Protein AF-A0A7X0SFF6-F1 (afdb_monomer_lite)

Sequence (310 aa):
MNKVGRNDPCLCGSGEKYKKCCMSKNNNAEIAHYSSNYEGIKEDFIKNGINIKKPGFYNELNFLGIEKAYSSYLNNYARYIQTKDYTEDYIEKARKEIPLIASLLYKELVKGGRMGACIDASMVFSKILEMEGYWNYIAKGSLTIEYPPESNIPKGYFWQYGSNQKISAGHAWIVAPPFAVIDITIKQQIYKKGEEKYLPELILEENTQIITAEVKDIISPEVIYYLKCQGLKQSEMLQYVSSEVNNILKIFPSLEVECEKSLLGYITTAFGAPIEELEHIKSLDLNGMYGIDIYKELIVPELKKIRKCI

Organism: NCBI:txid94869

Foldseek 3Di:
DDDQDQQDQDPVPPRHGVVVPVVVVVVPPPQDALVDALVSLVVNCVVLVQDPPFAQSCLPPSNVVVCVVPVRSVSSLVSNQVRDDDDPVLQVLCVPQLVVLLVLLLVLCVLLLDAPCQPLSQQLSSLLCRVVRWHKWKFFAKKWKDFAPVLVDPIDIQAQAEPPPPDNGSGMFMDTPLFRTWGQHVLRYDDDRPRSVLDDNIDRHNDWDFDDDALCRHHPPVVVVVVVVVVDDRVCSLCVVPVCQVVCCVSPTWTWDDDPGMIMTRRGRDTDRDSDRQVPSPVDDRPNDGSVNSSPPPSVVVSVVVVVVD

Structure (mmCIF, N/CA/C/O backbone):
data_AF-A0A7X0SFF6-F1
#
_entry.id   AF-A0A7X0SFF6-F1
#
loop_
_atom_site.group_PDB
_atom_site.id
_atom_site.type_symbol
_atom_site.label_atom_id
_atom_site.label_alt_id
_atom_site.label_comp_id
_atom_site.label_asym_id
_atom_site.label_entity_id
_atom_site.label_seq_id
_atom_site.pdbx_PDB_ins_code
_atom_site.Cartn_x
_atom_site.Cartn_y
_atom_site.Cartn_z
_atom_site.occupancy
_atom_site.B_iso_or_equiv
_atom_site.auth_seq_id
_atom_site.auth_comp_id
_atom_site.auth_asym_id
_atom_site.auth_atom_id
_atom_site.pdbx_PDB_model_num
ATOM 1 N N . MET A 1 1 ? 44.089 -4.708 -34.220 1.00 45.22 1 MET A N 1
ATOM 2 C CA . MET A 1 1 ? 43.614 -5.131 -32.883 1.00 45.22 1 MET A CA 1
ATOM 3 C C . MET A 1 1 ? 42.662 -6.298 -33.079 1.00 45.22 1 MET A C 1
ATOM 5 O O . MET A 1 1 ? 41.682 -6.138 -33.798 1.00 45.22 1 MET A O 1
ATOM 9 N N . ASN A 1 2 ? 42.985 -7.474 -32.540 1.00 54.03 2 ASN A N 1
ATOM 10 C CA . ASN A 1 2 ? 42.147 -8.667 -32.697 1.00 54.03 2 ASN A CA 1
ATOM 11 C C . ASN A 1 2 ? 40.849 -8.508 -31.892 1.00 54.03 2 ASN A C 1
ATOM 13 O O . ASN A 1 2 ? 40.883 -8.072 -30.743 1.00 54.03 2 ASN A O 1
ATOM 17 N N . LYS A 1 3 ? 39.703 -8.834 -32.501 1.00 69.75 3 LYS A N 1
ATOM 18 C CA . LYS A 1 3 ? 38.402 -8.843 -31.818 1.00 69.75 3 LYS A CA 1
ATOM 19 C C . LYS A 1 3 ? 38.389 -9.979 -30.788 1.00 69.75 3 LYS A C 1
ATOM 21 O O . LYS A 1 3 ? 38.737 -11.102 -31.136 1.00 69.75 3 LYS A O 1
ATOM 26 N N . VAL A 1 4 ? 37.977 -9.690 -29.552 1.00 80.25 4 VAL A N 1
ATOM 27 C CA . VAL A 1 4 ? 37.813 -10.698 -28.489 1.00 80.25 4 VAL A CA 1
ATOM 28 C C . VAL A 1 4 ? 36.742 -11.726 -28.881 1.00 80.25 4 VAL A C 1
ATOM 30 O O . VAL A 1 4 ? 35.644 -11.370 -29.315 1.00 80.25 4 VAL A O 1
ATOM 33 N N . GLY A 1 5 ? 37.062 -13.011 -28.767 1.00 85.31 5 GLY A N 1
ATOM 34 C CA . GLY A 1 5 ? 36.164 -14.124 -29.047 1.00 85.31 5 GLY A CA 1
ATOM 35 C C . GLY A 1 5 ? 35.175 -14.375 -27.906 1.00 85.31 5 GLY A C 1
ATOM 36 O O . GLY A 1 5 ? 35.466 -14.186 -26.730 1.00 85.31 5 GLY A O 1
ATOM 37 N N . ARG A 1 6 ? 33.968 -14.864 -28.228 1.00 87.25 6 ARG A N 1
ATOM 38 C CA . ARG A 1 6 ? 32.878 -15.097 -27.247 1.00 87.25 6 ARG A CA 1
ATOM 39 C C . ARG A 1 6 ? 33.269 -16.011 -26.075 1.00 87.25 6 ARG A C 1
ATOM 41 O O . ARG A 1 6 ? 32.682 -15.911 -25.000 1.00 87.25 6 ARG A O 1
ATOM 48 N N . ASN A 1 7 ? 34.196 -16.941 -26.287 1.00 90.75 7 ASN A N 1
ATOM 49 C CA . ASN A 1 7 ? 34.645 -17.885 -25.262 1.00 90.75 7 ASN A CA 1
ATOM 50 C C . ASN A 1 7 ? 35.947 -17.458 -24.565 1.00 90.75 7 ASN A C 1
ATOM 52 O O . ASN A 1 7 ? 36.369 -18.176 -23.659 1.00 90.75 7 ASN A O 1
ATOM 56 N N . ASP A 1 8 ? 36.541 -16.330 -24.955 1.00 92.31 8 ASP A N 1
ATOM 57 C CA . ASP A 1 8 ? 37.798 -15.833 -24.392 1.00 92.31 8 ASP A CA 1
ATOM 58 C C . ASP A 1 8 ? 37.574 -15.261 -22.985 1.00 92.31 8 ASP A C 1
ATOM 60 O O . ASP A 1 8 ? 36.444 -14.879 -22.661 1.00 92.31 8 ASP A O 1
ATOM 64 N N . PRO A 1 9 ? 38.611 -15.181 -22.133 1.00 89.81 9 PRO A N 1
ATOM 65 C CA . PRO A 1 9 ? 38.530 -14.480 -20.856 1.00 89.81 9 PRO A CA 1
ATOM 66 C C . PRO A 1 9 ? 38.090 -13.022 -21.028 1.00 89.81 9 PRO A C 1
ATOM 68 O O . PRO A 1 9 ? 38.515 -12.321 -21.948 1.00 89.81 9 PRO A O 1
ATOM 71 N N . CYS A 1 10 ? 37.215 -12.557 -20.142 1.00 86.44 10 CYS A N 1
ATOM 72 C CA . CYS A 1 10 ? 36.647 -11.222 -20.213 1.00 86.44 10 CYS A CA 1
ATOM 73 C C . CYS A 1 10 ? 37.701 -10.146 -19.912 1.00 86.44 10 CYS A C 1
ATOM 75 O O . CYS A 1 10 ? 38.386 -10.198 -18.889 1.00 86.44 10 CYS A O 1
ATOM 77 N N . LEU A 1 11 ? 37.762 -9.117 -20.761 1.00 87.62 11 LEU A N 1
ATOM 78 C CA . LEU A 1 11 ? 38.732 -8.020 -20.652 1.00 87.62 11 LEU A CA 1
ATOM 79 C C . LEU A 1 11 ? 38.525 -7.120 -19.421 1.00 87.62 11 LEU A C 1
ATOM 81 O O . LEU A 1 11 ? 39.389 -6.309 -19.114 1.00 87.62 11 LEU A O 1
ATOM 85 N N . CYS A 1 12 ? 37.409 -7.258 -18.697 1.00 83.00 12 CYS A N 1
ATOM 86 C CA . CYS A 1 12 ? 37.150 -6.500 -17.469 1.00 83.00 12 CYS A CA 1
ATOM 87 C C . CYS A 1 12 ? 37.866 -7.063 -16.228 1.00 83.00 12 CYS A C 1
ATOM 89 O O . CYS A 1 12 ? 37.631 -6.577 -15.127 1.00 83.00 12 CYS A O 1
ATOM 91 N N . GLY A 1 13 ? 38.668 -8.123 -16.379 1.00 79.12 13 GLY A N 1
ATOM 92 C CA . GLY A 1 13 ? 39.418 -8.728 -15.275 1.00 79.12 13 GLY A CA 1
ATOM 93 C C . GLY A 1 13 ? 38.601 -9.655 -14.371 1.00 79.12 13 GLY A C 1
ATOM 94 O O . GLY A 1 13 ? 39.088 -10.053 -13.321 1.00 79.12 13 GLY A O 1
ATOM 95 N N . SER A 1 14 ? 37.380 -10.037 -14.765 1.00 83.44 14 SER A N 1
ATOM 96 C CA . SER A 1 14 ? 36.522 -10.924 -13.959 1.00 83.44 14 SER A CA 1
ATOM 97 C C . SER A 1 14 ? 36.953 -12.394 -13.957 1.00 83.44 14 SER A C 1
ATOM 99 O O . SER A 1 14 ? 36.460 -13.171 -13.148 1.00 83.44 14 SER A O 1
ATOM 101 N N . GLY A 1 15 ? 37.810 -12.808 -14.896 1.00 82.38 15 GLY A N 1
ATOM 102 C CA . GLY A 1 15 ? 38.207 -14.210 -15.078 1.00 82.38 15 GLY A CA 1
ATOM 103 C C . GLY A 1 15 ? 37.151 -15.102 -15.753 1.00 82.38 15 GLY A C 1
ATOM 104 O O . GLY A 1 15 ? 37.444 -16.247 -16.090 1.00 82.38 15 GLY A O 1
ATOM 105 N N . GLU A 1 16 ? 35.942 -14.598 -16.013 1.00 88.38 16 GLU A N 1
ATOM 106 C CA . GLU A 1 16 ? 34.884 -15.343 -16.706 1.00 88.38 16 GLU A CA 1
ATOM 107 C C . GLU A 1 16 ? 35.010 -15.287 -18.239 1.00 88.38 16 GLU A C 1
ATOM 109 O O . GLU A 1 16 ? 35.682 -14.419 -18.791 1.00 88.38 16 GLU A O 1
ATOM 114 N N . LYS A 1 17 ? 34.302 -16.172 -18.963 1.00 89.06 17 LYS A N 1
ATOM 115 C CA . LYS A 1 17 ? 34.197 -16.095 -20.436 1.00 89.06 17 LYS A CA 1
ATOM 116 C C . LYS A 1 17 ? 33.461 -14.819 -20.857 1.00 89.06 17 LYS A C 1
ATOM 118 O O . LYS A 1 17 ? 32.409 -14.515 -20.298 1.00 89.06 17 LYS A O 1
ATOM 123 N N . TYR A 1 18 ? 33.920 -14.144 -21.911 1.00 85.44 18 TYR A N 1
ATOM 124 C CA . TYR A 1 18 ? 33.373 -12.877 -22.406 1.00 85.44 18 TYR A CA 1
ATOM 125 C C . TYR A 1 18 ? 31.849 -12.930 -22.616 1.00 85.44 18 TYR A C 1
ATOM 127 O O . TYR A 1 18 ? 31.141 -12.045 -22.135 1.00 85.44 18 TYR A O 1
ATOM 135 N N . LYS A 1 19 ? 31.318 -14.023 -23.198 1.00 81.62 19 LYS A N 1
ATOM 136 C CA . LYS A 1 19 ? 29.867 -14.271 -23.376 1.00 81.62 19 LYS A CA 1
ATOM 137 C C . LYS A 1 19 ? 29.037 -14.369 -22.092 1.00 81.62 19 LYS A C 1
ATOM 139 O O . LYS A 1 19 ? 27.825 -14.224 -22.168 1.00 81.62 19 LYS A O 1
ATOM 144 N N . LYS A 1 20 ? 29.660 -14.703 -20.960 1.00 80.94 20 LYS A N 1
ATOM 145 C CA . LYS A 1 20 ? 29.005 -14.850 -19.650 1.00 80.94 20 LYS A CA 1
ATOM 146 C C . LYS A 1 20 ? 29.189 -13.621 -18.756 1.00 80.94 20 LYS A C 1
ATOM 148 O O . LYS A 1 20 ? 28.538 -13.548 -17.724 1.00 80.94 20 LYS A O 1
ATOM 153 N N . CYS A 1 21 ? 30.017 -12.665 -19.181 1.00 84.44 21 CYS A N 1
ATOM 154 C CA . CYS A 1 21 ? 30.346 -11.471 -18.417 1.00 84.44 21 CYS A CA 1
ATOM 155 C C . CYS A 1 21 ? 29.947 -10.187 -19.167 1.00 84.44 21 CYS A C 1
ATOM 157 O O . CYS A 1 21 ? 28.771 -9.852 -19.236 1.00 84.44 21 CYS A O 1
ATOM 159 N N . CYS A 1 22 ? 30.885 -9.437 -19.752 1.00 77.50 22 CYS A N 1
ATOM 160 C CA . CYS A 1 22 ? 30.561 -8.151 -20.384 1.00 77.50 22 CYS A CA 1
ATOM 161 C C . CYS A 1 22 ? 29.623 -8.271 -21.592 1.00 77.50 22 CYS A C 1
ATOM 163 O O . CYS A 1 22 ? 28.839 -7.364 -21.842 1.00 77.50 22 CYS A O 1
ATOM 165 N N . MET A 1 23 ? 29.658 -9.381 -22.330 1.00 71.25 23 MET A N 1
ATOM 166 C CA . MET A 1 23 ? 28.760 -9.564 -23.471 1.00 71.25 23 MET A CA 1
ATOM 167 C C . MET A 1 23 ? 27.341 -9.968 -23.042 1.00 71.25 23 MET A C 1
ATOM 169 O O . MET A 1 23 ? 26.392 -9.548 -23.691 1.00 71.25 23 MET A O 1
ATOM 173 N N . SER A 1 24 ? 27.163 -10.736 -21.958 1.00 59.50 24 SER A N 1
ATOM 174 C CA . SER A 1 24 ? 25.825 -10.969 -21.385 1.00 59.50 24 SER A CA 1
ATOM 175 C C . SER A 1 24 ? 25.278 -9.700 -20.737 1.00 59.50 24 SER A C 1
ATOM 177 O O . SER A 1 24 ? 24.099 -9.423 -20.895 1.00 59.50 24 SER A O 1
ATOM 179 N N . LYS A 1 25 ? 26.136 -8.873 -20.121 1.00 56.53 25 LYS A N 1
ATOM 180 C CA . LYS A 1 25 ? 25.764 -7.530 -19.646 1.00 56.53 25 LYS A CA 1
ATOM 181 C C . LYS A 1 25 ? 25.307 -6.601 -20.778 1.00 56.53 25 LYS A C 1
ATOM 183 O O . LYS A 1 25 ? 24.392 -5.821 -20.560 1.00 56.53 25 LYS A O 1
ATOM 188 N N . ASN A 1 26 ? 25.879 -6.727 -21.979 1.00 46.34 26 ASN A N 1
ATOM 189 C CA . ASN A 1 26 ? 25.426 -6.007 -23.181 1.00 46.34 26 ASN A CA 1
ATOM 190 C C . ASN A 1 26 ? 24.197 -6.642 -23.862 1.00 46.34 26 ASN A C 1
ATOM 192 O O . ASN A 1 26 ? 23.593 -6.011 -24.720 1.00 46.34 26 ASN A O 1
ATOM 196 N N . ASN A 1 27 ? 23.844 -7.881 -23.502 1.00 43.00 27 ASN A N 1
ATOM 197 C CA . ASN A 1 27 ? 22.620 -8.568 -23.929 1.00 43.00 27 ASN A CA 1
ATOM 198 C C . ASN A 1 27 ? 21.510 -8.503 -22.867 1.00 43.00 27 ASN A C 1
ATOM 200 O O . ASN A 1 27 ? 20.456 -9.108 -23.066 1.00 43.00 27 ASN A O 1
ATOM 204 N N . ASN A 1 28 ? 21.728 -7.785 -21.759 1.00 46.28 28 ASN A N 1
ATOM 205 C CA . ASN A 1 28 ? 20.628 -7.284 -20.953 1.00 46.28 28 ASN A CA 1
ATOM 206 C C . ASN A 1 28 ? 19.814 -6.418 -21.909 1.00 46.28 28 ASN A C 1
ATOM 208 O O . ASN A 1 28 ? 20.298 -5.371 -22.341 1.00 46.28 28 ASN A O 1
ATOM 212 N N . ALA A 1 29 ? 18.630 -6.885 -22.306 1.00 49.56 29 ALA A N 1
ATOM 213 C CA . ALA A 1 29 ? 17.669 -6.015 -22.956 1.00 49.56 29 ALA A CA 1
ATOM 214 C C . ALA A 1 29 ? 17.620 -4.717 -22.139 1.00 49.56 29 ALA A C 1
ATOM 216 O O . ALA A 1 29 ? 17.670 -4.778 -20.910 1.00 49.56 29 ALA A O 1
ATOM 217 N N . GLU A 1 30 ? 17.627 -3.566 -22.808 1.00 62.28 30 GLU A N 1
ATOM 218 C CA . GLU A 1 30 ? 17.358 -2.275 -22.177 1.00 62.28 30 GLU A CA 1
ATOM 219 C C . GLU A 1 30 ? 15.996 -2.377 -21.484 1.00 62.28 30 GLU A C 1
ATOM 221 O O . GLU A 1 30 ? 14.962 -2.172 -22.114 1.00 62.28 30 GLU A O 1
ATOM 226 N N . ILE A 1 31 ? 16.009 -2.822 -20.229 1.00 69.75 31 ILE A N 1
ATOM 227 C CA . ILE A 1 31 ? 14.835 -2.936 -19.385 1.00 69.75 31 ILE A CA 1
ATOM 228 C C . ILE A 1 31 ? 14.562 -1.533 -18.889 1.00 69.75 31 ILE A C 1
ATOM 230 O O . ILE A 1 31 ? 15.459 -0.879 -18.340 1.00 69.75 31 ILE A O 1
ATOM 234 N N . ALA A 1 32 ? 13.339 -1.057 -19.102 1.00 73.94 32 ALA A N 1
ATOM 235 C CA . ALA A 1 32 ? 12.949 0.238 -18.575 1.00 73.94 32 ALA A CA 1
ATOM 236 C C . ALA A 1 32 ? 13.151 0.256 -17.055 1.00 73.94 32 ALA A C 1
ATOM 238 O O . ALA A 1 32 ? 12.777 -0.671 -16.337 1.00 73.94 32 ALA A O 1
ATOM 239 N N . HIS A 1 33 ? 13.759 1.328 -16.563 1.00 85.50 33 HIS A N 1
ATOM 240 C CA . HIS A 1 33 ? 13.816 1.611 -15.139 1.00 85.50 33 HIS A CA 1
ATOM 241 C C . HIS A 1 33 ? 12.570 2.412 -14.745 1.00 85.50 33 HIS A C 1
ATOM 243 O O . HIS A 1 33 ? 12.064 3.198 -15.543 1.00 85.50 33 HIS A O 1
ATOM 249 N N . TYR A 1 34 ? 12.110 2.304 -13.501 1.00 90.31 34 TYR A N 1
ATOM 250 C CA . TYR A 1 34 ? 10.903 2.992 -13.015 1.00 90.31 34 TYR A CA 1
ATOM 251 C C . TYR A 1 34 ? 11.059 4.522 -12.948 1.00 90.31 34 TYR A C 1
ATOM 253 O O . TYR A 1 34 ? 10.116 5.241 -12.635 1.00 90.31 34 TYR A O 1
ATOM 261 N N . SER A 1 35 ? 12.245 5.045 -13.259 1.00 89.69 35 SER A N 1
ATOM 262 C CA . SER A 1 35 ? 12.474 6.471 -13.513 1.00 89.69 35 SER A CA 1
ATOM 263 C C . SER A 1 35 ? 12.076 6.922 -14.923 1.00 89.69 35 SER A C 1
ATOM 265 O O . SER A 1 35 ? 12.052 8.122 -15.185 1.00 89.69 35 SER A O 1
ATOM 267 N N . SER A 1 36 ? 11.815 5.991 -15.843 1.00 90.94 36 SER A N 1
ATOM 268 C CA . SER A 1 36 ? 11.324 6.280 -17.189 1.00 90.94 36 SER A CA 1
ATOM 269 C C . SER A 1 36 ? 9.912 6.874 -17.150 1.00 90.94 36 SER A C 1
ATOM 271 O O . SER A 1 36 ? 9.182 6.765 -16.161 1.00 90.94 36 SER A O 1
ATOM 273 N N . ASN A 1 37 ? 9.520 7.524 -18.246 1.00 92.31 37 ASN A N 1
ATOM 274 C CA . ASN A 1 37 ? 8.146 7.985 -18.423 1.00 92.31 37 ASN A CA 1
ATOM 275 C C . ASN A 1 37 ? 7.188 6.804 -18.684 1.00 92.31 37 ASN A C 1
ATOM 277 O O . ASN A 1 37 ? 7.621 5.674 -18.923 1.00 92.31 37 ASN A O 1
ATOM 281 N N . TYR A 1 38 ? 5.884 7.090 -18.643 1.00 94.50 38 TYR A N 1
ATOM 282 C CA . TYR A 1 38 ? 4.826 6.099 -18.842 1.00 94.50 38 TYR A CA 1
ATOM 283 C C . TYR A 1 38 ? 4.999 5.285 -20.135 1.00 94.50 38 TYR A C 1
ATOM 285 O O . TYR A 1 38 ? 4.952 4.056 -20.091 1.00 94.50 38 TYR A O 1
ATOM 293 N N . GLU A 1 39 ? 5.247 5.948 -21.270 1.00 95.75 39 GLU A N 1
ATOM 294 C CA . GLU A 1 39 ? 5.370 5.265 -22.564 1.00 95.75 39 GLU A CA 1
ATOM 295 C C . GLU A 1 39 ? 6.592 4.343 -22.614 1.00 95.75 39 GLU A C 1
ATOM 297 O O . GLU A 1 39 ? 6.463 3.208 -23.055 1.00 95.75 39 GLU A O 1
ATOM 302 N N . GLY A 1 40 ? 7.738 4.747 -22.058 1.00 94.81 40 GLY A N 1
ATOM 303 C CA . GLY A 1 40 ? 8.920 3.883 -22.000 1.00 94.81 40 GLY A CA 1
ATOM 304 C C . GLY A 1 40 ? 8.701 2.618 -21.161 1.00 94.81 40 GLY A C 1
ATOM 305 O O . GLY A 1 40 ? 9.143 1.536 -21.538 1.00 94.81 40 GLY A O 1
ATOM 306 N N . ILE A 1 41 ? 7.976 2.727 -20.042 1.00 96.38 41 ILE A N 1
ATOM 307 C CA . ILE A 1 41 ? 7.623 1.567 -19.205 1.00 96.38 41 ILE A CA 1
ATOM 308 C C . ILE A 1 41 ? 6.614 0.661 -19.922 1.00 96.38 41 ILE A C 1
ATOM 310 O O . ILE A 1 41 ? 6.744 -0.561 -19.924 1.00 96.38 41 ILE A O 1
ATOM 314 N N . LYS A 1 42 ? 5.611 1.259 -20.564 1.00 97.12 42 LYS A N 1
ATOM 315 C CA . LYS A 1 42 ? 4.599 0.546 -21.346 1.00 97.12 42 LYS A CA 1
ATOM 316 C C . LYS A 1 42 ? 5.212 -0.208 -22.529 1.00 97.12 42 LYS A C 1
ATOM 318 O O . LYS A 1 42 ? 4.859 -1.364 -22.757 1.00 97.12 42 LYS A O 1
ATOM 323 N N . GLU A 1 43 ? 6.122 0.419 -23.267 1.00 96.00 43 GLU A N 1
ATOM 324 C CA . GLU A 1 43 ? 6.849 -0.202 -24.377 1.00 96.00 43 GLU A CA 1
ATOM 325 C C . GLU A 1 43 ? 7.716 -1.369 -23.904 1.00 96.00 43 GLU A C 1
ATOM 327 O O . GLU A 1 43 ? 7.733 -2.407 -24.565 1.00 96.00 43 GLU A O 1
ATOM 332 N N . ASP A 1 44 ? 8.376 -1.242 -22.749 1.00 95.75 44 ASP A N 1
ATOM 333 C CA . ASP A 1 44 ? 9.138 -2.337 -22.146 1.00 95.75 44 ASP A CA 1
ATOM 334 C C . ASP A 1 44 ? 8.250 -3.550 -21.849 1.00 95.75 44 ASP A C 1
ATOM 336 O O . ASP A 1 44 ? 8.580 -4.663 -22.268 1.00 95.75 44 ASP A O 1
ATOM 340 N N . PHE A 1 45 ? 7.085 -3.351 -21.226 1.00 97.06 45 PHE A N 1
ATOM 341 C CA . PHE A 1 45 ? 6.150 -4.452 -20.988 1.00 97.06 45 PHE A CA 1
ATOM 342 C C . PHE A 1 45 ? 5.714 -5.129 -22.293 1.00 97.06 45 PHE A C 1
ATOM 344 O O . PHE A 1 45 ? 5.777 -6.354 -22.410 1.00 97.06 45 PHE A O 1
ATOM 351 N N . ILE A 1 46 ? 5.338 -4.347 -23.309 1.00 96.50 46 ILE A N 1
ATOM 352 C CA . ILE A 1 46 ? 4.889 -4.879 -24.604 1.00 96.50 46 ILE A CA 1
ATOM 353 C C . ILE A 1 46 ? 6.020 -5.636 -25.315 1.00 96.50 46 ILE A C 1
ATOM 355 O O . ILE A 1 46 ? 5.802 -6.738 -25.820 1.00 96.50 46 ILE A O 1
ATOM 359 N N . LYS A 1 47 ? 7.236 -5.078 -25.334 1.00 95.50 47 LYS A N 1
ATOM 360 C CA . LYS A 1 47 ? 8.428 -5.685 -25.948 1.00 95.50 47 LYS A CA 1
ATOM 361 C C . LYS A 1 47 ? 8.782 -7.024 -25.307 1.00 95.50 47 LYS A C 1
ATOM 363 O O . LYS A 1 47 ? 9.212 -7.940 -26.003 1.00 95.50 47 LYS A O 1
ATOM 368 N N . ASN A 1 48 ? 8.570 -7.140 -24.000 1.00 94.56 48 ASN A N 1
ATOM 369 C CA . ASN A 1 48 ? 8.775 -8.369 -23.243 1.00 94.56 48 ASN A CA 1
ATOM 370 C C . ASN A 1 48 ? 7.563 -9.319 -23.278 1.00 94.56 48 ASN A C 1
ATOM 372 O O . ASN A 1 48 ? 7.548 -10.331 -22.579 1.00 94.56 48 ASN A O 1
ATOM 376 N N . GLY A 1 49 ? 6.550 -9.029 -24.102 1.00 95.62 49 GLY A N 1
ATOM 377 C CA . GLY A 1 49 ? 5.386 -9.893 -24.274 1.00 95.62 49 GLY A CA 1
ATOM 378 C C . GLY A 1 49 ? 4.512 -9.988 -23.025 1.00 95.62 49 GLY A C 1
ATOM 379 O O . GLY A 1 49 ? 3.951 -11.053 -22.775 1.00 95.62 49 GLY A O 1
ATOM 380 N N . ILE A 1 50 ? 4.436 -8.917 -22.231 1.00 97.50 50 ILE A N 1
ATOM 381 C CA . ILE A 1 50 ? 3.575 -8.808 -21.049 1.00 97.50 50 ILE A CA 1
ATOM 382 C C . ILE A 1 50 ? 2.267 -8.119 -21.459 1.00 97.50 50 ILE A C 1
ATOM 384 O O . ILE A 1 50 ? 2.268 -7.028 -22.038 1.00 97.50 50 ILE A O 1
ATOM 388 N N . ASN A 1 51 ? 1.129 -8.747 -21.177 1.00 97.00 51 ASN A N 1
ATOM 389 C CA . ASN A 1 51 ? -0.187 -8.252 -21.546 1.00 97.00 51 ASN A CA 1
ATOM 390 C C . ASN A 1 51 ? -0.783 -7.329 -20.465 1.00 97.00 51 ASN A C 1
ATOM 392 O O . ASN A 1 51 ? -1.464 -7.716 -19.521 1.00 97.00 51 ASN A O 1
ATOM 396 N N . ILE A 1 52 ? -0.621 -6.032 -20.704 1.00 97.00 52 ILE A N 1
ATOM 397 C CA . ILE A 1 52 ? -1.025 -4.944 -19.804 1.00 97.00 52 ILE A CA 1
ATOM 398 C C . ILE A 1 52 ? -2.522 -4.571 -19.858 1.00 97.00 52 ILE A C 1
ATOM 400 O O . ILE A 1 52 ? -2.905 -3.464 -19.477 1.00 97.00 52 ILE A O 1
ATOM 404 N N . LYS A 1 53 ? -3.401 -5.438 -20.382 1.00 96.81 53 LYS A N 1
ATOM 405 C CA . LYS A 1 53 ? -4.833 -5.110 -20.561 1.00 96.81 53 LYS A CA 1
ATOM 406 C C . LYS A 1 53 ? -5.629 -5.071 -19.257 1.00 96.81 53 LYS A C 1
ATOM 408 O O . LYS A 1 53 ? -6.699 -4.467 -19.231 1.00 96.81 53 LYS A O 1
ATOM 413 N N . LYS A 1 54 ? -5.155 -5.747 -18.212 1.00 97.12 54 LYS A N 1
ATOM 414 C CA . LYS A 1 54 ? -5.845 -5.886 -16.924 1.00 97.12 54 LYS A CA 1
ATOM 415 C C . LYS A 1 54 ? -4.873 -5.625 -15.771 1.00 97.12 54 LYS A C 1
ATOM 417 O O . LYS A 1 54 ? -3.678 -5.870 -15.949 1.00 97.12 54 LYS A O 1
ATOM 422 N N . PRO A 1 55 ? -5.360 -5.135 -14.617 1.00 97.81 55 PRO A N 1
ATOM 423 C CA . PRO A 1 55 ? -4.538 -5.043 -13.415 1.00 97.81 55 PRO A CA 1
ATOM 424 C C . PRO A 1 55 ? -4.059 -6.435 -12.981 1.00 97.81 55 PRO A C 1
ATOM 426 O O . PRO A 1 55 ? -4.626 -7.446 -13.394 1.00 97.81 55 PRO A O 1
ATOM 429 N N . GLY A 1 56 ? -2.988 -6.485 -12.190 1.00 97.19 56 GLY A N 1
ATOM 430 C CA . GLY A 1 56 ? -2.405 -7.751 -11.740 1.00 97.19 56 GLY A CA 1
ATOM 431 C C . GLY A 1 56 ? -1.485 -8.439 -12.755 1.00 97.19 56 GLY A C 1
ATOM 432 O O . GLY A 1 56 ? -1.072 -9.573 -12.530 1.00 97.19 56 GLY A O 1
ATOM 433 N N . PHE A 1 57 ? -1.114 -7.782 -13.865 1.00 97.31 57 PHE A N 1
ATOM 434 C CA . PHE A 1 57 ? -0.251 -8.395 -14.892 1.00 97.31 57 PHE A CA 1
ATOM 435 C C . PHE A 1 57 ? 1.178 -8.709 -14.413 1.00 97.31 57 PHE A C 1
ATOM 437 O O . PHE A 1 57 ? 1.925 -9.381 -15.123 1.00 97.31 57 PHE A O 1
ATOM 444 N N . TYR A 1 58 ? 1.564 -8.283 -13.205 1.00 96.69 58 TYR A N 1
ATOM 445 C CA . TYR A 1 58 ? 2.797 -8.750 -12.567 1.00 96.69 58 TYR A CA 1
ATOM 446 C C . TYR A 1 58 ? 2.801 -10.275 -12.327 1.00 96.69 58 TYR A C 1
ATOM 448 O O . TYR A 1 58 ? 3.866 -10.862 -12.168 1.00 96.69 58 TYR A O 1
ATOM 456 N N . ASN A 1 59 ? 1.631 -10.931 -12.365 1.00 96.12 59 ASN A N 1
ATOM 457 C CA . ASN A 1 59 ? 1.497 -12.391 -12.309 1.00 96.12 59 ASN A CA 1
ATOM 458 C C . ASN A 1 59 ? 1.826 -13.098 -13.636 1.00 96.12 59 ASN A C 1
ATOM 460 O O . ASN A 1 59 ? 1.871 -14.329 -13.680 1.00 96.12 59 ASN A O 1
ATOM 464 N N . GLU A 1 60 ? 2.042 -12.372 -14.736 1.00 96.19 60 GLU A N 1
ATOM 465 C CA . GLU A 1 60 ? 2.381 -13.010 -16.007 1.00 96.19 60 GLU A CA 1
ATOM 466 C C . GLU A 1 60 ? 3.769 -13.659 -15.975 1.00 96.19 60 GLU A C 1
ATOM 468 O O . GLU A 1 60 ? 4.730 -13.107 -15.443 1.00 96.19 60 GLU A O 1
ATOM 473 N N . LEU A 1 61 ? 3.907 -14.827 -16.614 1.00 95.19 61 LEU A N 1
ATOM 474 C CA . LEU A 1 61 ? 5.155 -15.603 -16.604 1.00 95.19 61 LEU A CA 1
ATOM 475 C C . LEU A 1 61 ? 6.363 -14.805 -17.115 1.00 95.19 61 LEU A C 1
ATOM 477 O O . LEU A 1 61 ? 7.460 -14.944 -16.574 1.00 95.19 61 LEU A O 1
ATOM 481 N N . ASN A 1 62 ? 6.164 -13.959 -18.131 1.00 95.69 62 ASN A N 1
ATOM 482 C CA . ASN A 1 62 ? 7.220 -13.093 -18.656 1.00 95.69 62 ASN A CA 1
ATOM 483 C C . ASN A 1 62 ? 7.628 -12.024 -17.635 1.00 95.69 62 ASN A C 1
ATOM 485 O O . ASN A 1 62 ? 8.820 -11.780 -17.458 1.00 95.69 62 ASN A O 1
ATOM 489 N N . PHE A 1 63 ? 6.663 -11.447 -16.911 1.00 96.38 63 PHE A N 1
ATOM 490 C CA . PHE A 1 63 ? 6.936 -10.484 -15.847 1.00 96.38 63 PHE A CA 1
ATOM 491 C C . PHE A 1 63 ? 7.741 -11.132 -14.718 1.00 96.38 63 PHE A C 1
ATOM 493 O O . PHE A 1 63 ? 8.822 -10.654 -14.381 1.00 96.38 63 PHE A O 1
ATOM 500 N N . LEU A 1 64 ? 7.264 -12.267 -14.194 1.00 94.88 64 LEU A N 1
ATOM 501 C CA . LEU A 1 64 ? 7.928 -13.015 -13.121 1.00 94.88 64 LEU A CA 1
ATOM 502 C C . LEU A 1 64 ? 9.335 -13.478 -13.529 1.00 94.88 64 LEU A C 1
ATOM 504 O O . LEU A 1 64 ? 10.265 -13.482 -12.720 1.00 94.88 64 LEU A O 1
ATOM 508 N N . GLY A 1 65 ? 9.514 -13.857 -14.798 1.00 94.25 65 GLY A N 1
ATOM 509 C CA . GLY A 1 65 ? 10.815 -14.219 -15.355 1.00 94.25 65 GLY A CA 1
ATOM 510 C C . GLY A 1 65 ? 11.820 -13.065 -15.311 1.00 94.25 65 GLY A C 1
ATOM 511 O O . GLY A 1 65 ? 12.977 -13.282 -14.944 1.00 94.25 65 GLY A O 1
ATOM 512 N N . ILE A 1 66 ? 11.377 -11.849 -15.642 1.00 94.31 66 ILE A N 1
ATOM 513 C CA . ILE A 1 66 ? 12.213 -10.643 -15.606 1.00 94.31 66 ILE A CA 1
ATOM 514 C C . ILE A 1 66 ? 12.462 -10.205 -14.167 1.00 94.31 66 ILE A C 1
ATOM 516 O O . ILE A 1 66 ? 13.612 -9.985 -13.805 1.00 94.31 66 ILE A O 1
ATOM 520 N N . GLU A 1 67 ? 11.432 -10.145 -13.324 1.00 93.81 67 GLU A N 1
ATOM 521 C CA . GLU A 1 67 ? 11.557 -9.758 -11.914 1.00 93.81 67 GLU A CA 1
ATOM 522 C C . GLU A 1 67 ? 12.552 -10.653 -11.160 1.00 93.81 67 GLU A C 1
ATOM 524 O O . GLU A 1 67 ? 13.388 -10.168 -10.397 1.00 93.81 67 GLU A O 1
ATOM 529 N N . LYS A 1 68 ? 12.549 -11.961 -11.440 1.00 90.94 68 LYS A N 1
ATOM 530 C CA . LYS A 1 68 ? 13.522 -12.897 -10.863 1.00 90.94 68 LYS A CA 1
ATOM 531 C C . LYS A 1 68 ? 14.973 -12.563 -11.236 1.00 90.94 68 LYS A C 1
ATOM 533 O O . LYS A 1 68 ? 15.879 -12.850 -10.455 1.00 90.94 68 LYS A O 1
ATOM 538 N N . ALA A 1 69 ? 15.206 -12.001 -12.423 1.00 89.94 69 ALA A N 1
ATOM 539 C CA . ALA A 1 69 ? 16.526 -11.555 -12.870 1.00 89.94 69 ALA A CA 1
ATOM 540 C C . ALA A 1 69 ? 16.847 -10.111 -12.434 1.00 89.94 69 ALA A C 1
ATOM 542 O O . ALA A 1 69 ? 18.017 -9.782 -12.234 1.00 89.94 69 ALA A O 1
ATOM 543 N N . TYR A 1 70 ? 15.823 -9.273 -12.260 1.00 89.75 70 TYR A N 1
ATOM 544 C CA . TYR A 1 70 ? 15.913 -7.853 -11.929 1.00 89.75 70 TYR A CA 1
ATOM 545 C C . TYR A 1 70 ? 14.886 -7.516 -10.843 1.00 89.75 70 TYR A C 1
ATOM 547 O O . TYR A 1 70 ? 13.746 -7.159 -11.128 1.00 89.75 70 TYR A O 1
ATOM 555 N N . SER A 1 71 ? 15.299 -7.600 -9.578 1.00 87.69 71 SER A N 1
ATOM 556 C CA . SER A 1 71 ? 14.397 -7.518 -8.418 1.00 87.69 71 SER A CA 1
ATOM 557 C C . SER A 1 71 ? 13.629 -6.198 -8.275 1.00 87.69 71 SER A C 1
ATOM 559 O O . SER A 1 71 ? 12.667 -6.137 -7.519 1.00 87.69 71 SER A O 1
ATOM 561 N N . SER A 1 72 ? 14.044 -5.132 -8.965 1.00 91.50 72 SER A N 1
ATOM 562 C CA . SER A 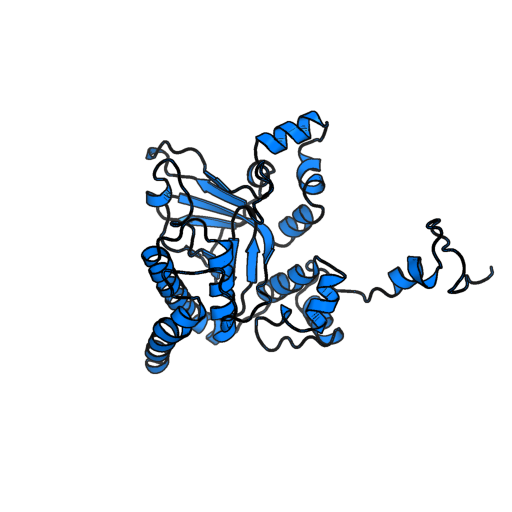1 72 ? 13.341 -3.843 -8.989 1.00 91.50 72 SER A CA 1
ATOM 563 C C . SER A 1 72 ? 12.287 -3.735 -10.098 1.00 91.50 72 SER A C 1
ATOM 565 O O . SER A 1 72 ? 11.637 -2.697 -10.208 1.00 91.50 72 SER A O 1
ATOM 567 N N . TYR A 1 73 ? 12.075 -4.780 -10.907 1.00 95.25 73 TYR A N 1
ATOM 568 C CA . TYR A 1 73 ? 11.120 -4.746 -12.020 1.00 95.25 73 TYR A CA 1
ATOM 569 C C . TYR A 1 73 ? 9.678 -4.498 -11.556 1.00 95.25 73 TYR A C 1
ATOM 571 O O . TYR A 1 73 ? 8.924 -3.810 -12.243 1.00 95.25 73 TYR A O 1
ATOM 579 N N . LEU A 1 74 ? 9.311 -4.941 -10.346 1.00 96.31 74 LEU A N 1
ATOM 580 C CA . LEU A 1 74 ? 8.011 -4.629 -9.741 1.00 96.31 74 LEU A CA 1
ATOM 581 C C . LEU A 1 74 ? 7.740 -3.126 -9.625 1.00 96.31 74 LEU A C 1
ATOM 583 O O . LEU A 1 74 ? 6.605 -2.677 -9.773 1.00 96.31 74 LEU A O 1
ATOM 587 N N . ASN A 1 75 ? 8.781 -2.324 -9.416 1.00 96.69 75 ASN A N 1
ATOM 588 C CA . ASN A 1 75 ? 8.647 -0.877 -9.295 1.00 96.69 75 ASN A CA 1
ATOM 589 C C . ASN A 1 75 ? 8.130 -0.261 -10.608 1.00 96.69 75 ASN A C 1
ATOM 591 O O . ASN A 1 75 ? 7.450 0.765 -10.576 1.00 96.69 75 ASN A O 1
ATOM 595 N N . ASN A 1 76 ? 8.394 -0.897 -11.759 1.00 97.44 76 ASN A N 1
ATOM 596 C CA . ASN A 1 76 ? 7.837 -0.473 -13.044 1.00 97.44 76 ASN A CA 1
ATOM 597 C C . ASN A 1 76 ? 6.315 -0.623 -13.068 1.00 97.44 76 ASN A C 1
ATOM 599 O O . ASN A 1 76 ? 5.636 0.233 -13.625 1.00 97.44 76 ASN A O 1
ATOM 603 N N . TYR A 1 77 ? 5.764 -1.669 -12.443 1.00 98.06 77 TYR A N 1
ATOM 604 C CA . TYR A 1 77 ? 4.314 -1.853 -12.334 1.00 98.06 77 TYR A CA 1
ATOM 605 C C . TYR A 1 77 ? 3.678 -0.738 -11.492 1.00 98.06 77 TYR A C 1
ATOM 607 O O . TYR A 1 77 ? 2.708 -0.114 -11.926 1.00 98.06 77 TYR A O 1
ATOM 615 N N . ALA A 1 78 ? 4.273 -0.414 -10.339 1.00 97.88 78 ALA A N 1
ATOM 616 C CA . ALA A 1 78 ? 3.815 0.697 -9.504 1.00 97.88 78 ALA A CA 1
ATOM 617 C C . ALA A 1 78 ? 3.880 2.036 -10.260 1.00 97.88 78 ALA A C 1
ATOM 619 O O . ALA A 1 78 ? 2.911 2.798 -10.280 1.00 97.88 78 ALA A O 1
ATOM 620 N N . ARG A 1 79 ? 4.992 2.301 -10.959 1.00 97.38 79 ARG A N 1
ATOM 621 C CA . ARG A 1 79 ? 5.156 3.523 -11.755 1.00 97.38 79 ARG A CA 1
ATOM 622 C C . ARG A 1 79 ? 4.178 3.601 -12.926 1.00 97.38 79 ARG A C 1
ATOM 624 O O . ARG A 1 79 ? 3.641 4.676 -13.189 1.00 97.38 79 ARG A O 1
ATOM 631 N N . TYR A 1 80 ? 3.934 2.485 -13.610 1.00 98.06 80 TYR A N 1
ATOM 632 C CA . TYR A 1 80 ? 2.951 2.393 -14.688 1.00 98.06 80 TYR A CA 1
ATOM 633 C C . TYR A 1 80 ? 1.568 2.807 -14.195 1.00 98.06 80 TYR A C 1
ATOM 635 O O . TYR A 1 80 ? 0.936 3.643 -14.824 1.00 98.06 80 TYR A O 1
ATOM 643 N N . ILE A 1 81 ? 1.132 2.305 -13.038 1.00 97.75 81 ILE A N 1
ATOM 644 C CA . ILE A 1 81 ? -0.160 2.677 -12.445 1.00 97.75 81 ILE A CA 1
ATOM 645 C C . ILE A 1 81 ? -0.190 4.150 -12.046 1.00 97.75 81 ILE A C 1
ATOM 647 O O . ILE A 1 81 ? -1.178 4.824 -12.326 1.00 97.75 81 ILE A O 1
ATOM 651 N N . GLN A 1 82 ? 0.876 4.648 -11.416 1.00 95.31 82 GLN A N 1
ATOM 652 C CA . GLN A 1 82 ? 0.954 6.029 -10.936 1.00 95.31 82 GLN A CA 1
ATOM 653 C C . GLN A 1 82 ? 0.901 7.059 -12.075 1.00 95.31 82 GLN A C 1
ATOM 655 O O . GLN A 1 82 ? 0.404 8.162 -11.882 1.00 95.31 82 GLN A O 1
ATOM 660 N N . THR A 1 83 ? 1.451 6.718 -13.243 1.00 95.44 83 THR A N 1
ATOM 661 C CA . THR A 1 83 ? 1.603 7.647 -14.379 1.00 95.44 83 THR A CA 1
ATOM 662 C C . THR A 1 83 ? 0.622 7.396 -15.516 1.00 95.44 83 THR A C 1
ATOM 664 O O . THR A 1 83 ? 0.659 8.103 -16.519 1.00 95.44 83 THR A O 1
ATOM 667 N N . LYS A 1 84 ? -0.237 6.386 -15.376 1.00 95.88 84 LYS A N 1
ATOM 668 C CA . LYS A 1 84 ? -1.291 6.071 -16.333 1.00 95.88 84 LYS A CA 1
ATOM 669 C C . LYS A 1 84 ? -2.404 7.109 -16.261 1.00 95.88 84 LYS A C 1
ATOM 671 O O . LYS A 1 84 ? -2.863 7.447 -15.175 1.00 95.88 84 LYS A O 1
ATOM 676 N N . ASP A 1 85 ? -2.896 7.518 -17.423 1.00 96.31 85 ASP A N 1
ATOM 677 C CA . ASP A 1 85 ? -4.129 8.292 -17.518 1.00 96.31 85 ASP A CA 1
ATOM 678 C C . ASP A 1 85 ? -5.348 7.381 -17.339 1.00 96.31 85 ASP A C 1
ATOM 680 O O . ASP A 1 85 ? -5.443 6.295 -17.928 1.00 96.31 85 ASP A O 1
ATOM 684 N N . TYR A 1 86 ? -6.300 7.847 -16.539 1.00 97.50 86 TYR A N 1
ATOM 685 C CA . TYR A 1 86 ? -7.557 7.161 -16.266 1.00 97.50 86 TYR A CA 1
ATOM 686 C C . TYR A 1 86 ? -8.719 7.976 -16.823 1.00 97.50 86 TYR A C 1
ATOM 688 O O . TYR A 1 86 ? -8.705 9.203 -16.785 1.00 97.50 86 TYR A O 1
ATOM 696 N N . THR A 1 87 ? -9.728 7.289 -17.357 1.00 98.19 87 THR A N 1
ATOM 697 C CA . THR A 1 87 ? -10.946 7.947 -17.840 1.00 98.19 87 THR A CA 1
ATOM 698 C C . THR A 1 87 ? -11.774 8.463 -16.667 1.00 98.19 87 THR A C 1
ATOM 700 O O . THR A 1 87 ? -11.735 7.878 -15.584 1.00 98.19 87 THR A O 1
ATOM 703 N N . GLU A 1 88 ? -12.577 9.503 -16.893 1.00 98.06 88 GLU A N 1
ATOM 704 C CA . GLU A 1 88 ? -13.477 10.026 -15.856 1.00 98.06 88 GLU A CA 1
ATOM 705 C C . GLU A 1 88 ? -14.424 8.928 -15.345 1.00 98.06 88 GLU A C 1
ATOM 707 O O . GLU A 1 88 ? -14.504 8.705 -14.143 1.00 98.06 88 GLU A O 1
ATOM 712 N N . ASP A 1 89 ? -14.995 8.119 -16.248 1.00 97.88 89 ASP A N 1
ATOM 713 C CA . ASP A 1 89 ? -15.820 6.955 -15.892 1.00 97.88 89 ASP A CA 1
ATOM 714 C C . ASP A 1 89 ? -15.107 5.976 -14.942 1.00 97.88 89 ASP A C 1
ATOM 716 O O . ASP A 1 89 ? -15.721 5.419 -14.030 1.00 97.88 89 ASP A O 1
ATOM 720 N N . TYR A 1 90 ? -13.804 5.732 -15.148 1.00 98.44 90 TYR A N 1
ATOM 721 C CA . TYR A 1 90 ? -13.028 4.867 -14.259 1.00 98.44 90 TYR A CA 1
ATOM 722 C C . TYR A 1 90 ? -12.901 5.507 -12.878 1.00 98.44 90 TYR A C 1
ATOM 724 O O . TYR A 1 90 ? -13.105 4.828 -11.872 1.00 98.44 90 TYR A O 1
ATOM 732 N N . ILE A 1 91 ? -12.579 6.800 -12.835 1.00 98.50 91 ILE A N 1
ATOM 733 C CA . ILE A 1 91 ? -12.369 7.550 -11.599 1.00 98.50 91 ILE A CA 1
ATOM 734 C C . ILE A 1 91 ? -13.672 7.660 -10.802 1.00 98.50 91 ILE A C 1
ATOM 736 O O . ILE A 1 91 ? -13.681 7.336 -9.616 1.00 98.50 91 ILE A O 1
ATOM 740 N N . GLU A 1 92 ? -14.786 8.030 -11.431 1.00 97.88 92 GLU A N 1
ATOM 741 C CA . GLU A 1 92 ? -16.104 8.091 -10.790 1.00 97.88 92 GLU A CA 1
ATOM 742 C C . GLU A 1 92 ? -16.517 6.728 -10.227 1.00 97.88 92 GLU A C 1
ATOM 744 O O . GLU A 1 92 ? -16.941 6.614 -9.070 1.00 97.88 92 GLU A O 1
ATOM 749 N N . LYS A 1 93 ? -16.323 5.661 -11.012 1.00 98.06 93 LYS A N 1
ATOM 750 C CA . LYS A 1 93 ? -16.596 4.298 -10.558 1.00 98.06 93 LYS A CA 1
ATOM 751 C C . LYS A 1 93 ? -15.683 3.907 -9.390 1.00 98.06 93 LYS A C 1
ATOM 753 O O . LYS A 1 93 ? -16.155 3.294 -8.435 1.00 98.06 93 LYS A O 1
ATOM 758 N N . ALA A 1 94 ? -14.394 4.243 -9.435 1.00 98.56 94 ALA A N 1
ATOM 759 C CA . ALA A 1 94 ? -13.438 3.958 -8.364 1.00 98.56 94 ALA A CA 1
ATOM 760 C C . ALA A 1 94 ? -13.804 4.691 -7.063 1.00 98.56 94 ALA A C 1
ATOM 762 O O . ALA A 1 94 ? -13.877 4.051 -6.013 1.00 98.56 94 ALA A O 1
ATOM 763 N N . ARG A 1 95 ? -14.141 5.987 -7.137 1.00 98.38 95 ARG A N 1
ATOM 764 C CA . ARG A 1 95 ? -14.605 6.793 -5.991 1.00 98.38 95 ARG A CA 1
ATOM 765 C C . ARG A 1 95 ? -15.845 6.216 -5.322 1.00 98.38 95 ARG A C 1
ATOM 767 O O . ARG A 1 95 ? -16.000 6.333 -4.112 1.00 98.38 95 ARG A O 1
ATOM 774 N N . LYS A 1 96 ? -16.728 5.581 -6.093 1.00 97.69 96 LYS A N 1
ATOM 775 C CA . LYS A 1 96 ? -17.941 4.954 -5.562 1.00 97.69 96 LYS A CA 1
ATOM 776 C C . LYS A 1 96 ? -17.678 3.576 -4.955 1.00 97.69 96 LYS A C 1
ATOM 778 O O . LYS A 1 96 ? -18.166 3.276 -3.867 1.00 97.69 96 LYS A O 1
ATOM 783 N N . GLU A 1 97 ? -16.971 2.708 -5.673 1.00 98.62 97 GLU A N 1
ATOM 784 C CA . GLU A 1 97 ? -16.901 1.285 -5.326 1.00 98.62 97 GLU A CA 1
ATOM 785 C C . GLU A 1 97 ? -15.748 0.946 -4.371 1.00 98.62 97 GLU A C 1
ATOM 787 O O . GLU A 1 97 ? -15.937 0.123 -3.475 1.00 98.62 97 GLU A O 1
ATOM 792 N N . ILE A 1 98 ? -14.578 1.584 -4.497 1.00 98.81 98 ILE A N 1
ATOM 793 C CA . ILE A 1 98 ? -13.411 1.274 -3.653 1.00 98.81 98 ILE A CA 1
ATOM 794 C C . ILE A 1 98 ? -13.693 1.546 -2.164 1.00 98.81 98 ILE A C 1
ATOM 796 O O . ILE A 1 98 ? -13.408 0.656 -1.358 1.00 98.81 98 ILE A O 1
ATOM 800 N N . PRO A 1 99 ? -14.311 2.678 -1.758 1.00 98.75 99 PRO A N 1
ATOM 801 C CA . PRO A 1 99 ? -14.677 2.901 -0.357 1.00 98.75 99 PRO A CA 1
ATOM 802 C C . PRO A 1 99 ? -15.633 1.845 0.202 1.00 98.75 99 PRO A C 1
ATOM 804 O O . PRO A 1 99 ? -15.487 1.419 1.348 1.00 98.75 99 PRO A O 1
ATOM 807 N N . LEU A 1 100 ? -16.590 1.374 -0.608 1.00 98.56 100 LEU A N 1
ATOM 808 C CA . LEU A 1 100 ? -17.498 0.300 -0.208 1.00 98.56 100 LEU A CA 1
ATOM 809 C C . LEU A 1 100 ? -16.713 -0.987 0.069 1.00 98.56 100 LEU A C 1
ATOM 811 O O . LEU A 1 100 ? -16.867 -1.566 1.145 1.00 98.56 100 LEU A O 1
ATOM 815 N N . ILE A 1 101 ? -15.840 -1.394 -0.858 1.00 98.75 101 ILE A N 1
ATOM 816 C CA . ILE A 1 101 ? -14.992 -2.585 -0.711 1.00 98.75 101 ILE A CA 1
ATOM 817 C C . ILE A 1 101 ? -14.109 -2.466 0.540 1.00 98.75 101 ILE A C 1
ATOM 819 O O . ILE A 1 101 ? -14.109 -3.373 1.374 1.00 98.75 101 ILE A O 1
ATOM 823 N N . ALA A 1 102 ? -13.410 -1.337 0.700 1.00 98.75 102 ALA A N 1
ATOM 824 C CA . ALA A 1 102 ? -12.550 -1.062 1.849 1.00 98.75 102 ALA A CA 1
ATOM 825 C C . ALA A 1 102 ? -13.327 -1.158 3.169 1.00 98.75 102 ALA A C 1
ATOM 827 O O . ALA A 1 102 ? -12.881 -1.819 4.105 1.00 98.75 102 ALA A O 1
ATOM 828 N N . SER A 1 103 ? -14.527 -0.569 3.228 1.00 98.50 103 SER A N 1
ATOM 829 C CA . SER A 1 103 ? -15.363 -0.583 4.433 1.00 98.50 103 SER A CA 1
ATOM 830 C C . SER A 1 103 ? -15.866 -1.975 4.816 1.00 98.50 103 SER A C 1
ATOM 832 O O . SER A 1 103 ? -15.940 -2.295 6.002 1.00 98.50 103 SER A O 1
ATOM 834 N N . LEU A 1 104 ? -16.205 -2.818 3.836 1.00 98.31 104 LEU A N 1
ATOM 835 C CA . LEU A 1 104 ? -16.653 -4.187 4.088 1.00 98.31 104 LEU A CA 1
ATOM 836 C C . LEU A 1 104 ? -15.495 -5.051 4.585 1.00 98.31 104 LEU A C 1
ATOM 838 O O . LEU A 1 104 ? -15.644 -5.757 5.581 1.00 98.31 104 LEU A O 1
ATOM 842 N N . LEU A 1 105 ? -14.328 -4.941 3.945 1.00 98.06 105 LEU A N 1
ATOM 843 C CA . LEU A 1 105 ? -13.138 -5.676 4.363 1.00 98.06 105 LEU A CA 1
ATOM 844 C C . LEU A 1 105 ? -12.662 -5.241 5.758 1.00 98.06 105 LEU A C 1
ATOM 846 O O . LEU A 1 105 ? -12.325 -6.086 6.584 1.00 98.06 105 LEU A O 1
ATOM 850 N N . TYR A 1 106 ? -12.709 -3.941 6.052 1.00 97.88 106 TYR A N 1
ATOM 851 C CA . TYR A 1 106 ? -12.413 -3.399 7.376 1.00 97.88 106 TYR A CA 1
ATOM 852 C C . TYR A 1 106 ? -13.324 -3.954 8.469 1.00 97.88 106 TYR A C 1
ATOM 854 O O . TYR A 1 106 ? -12.848 -4.392 9.514 1.00 97.88 106 TYR A O 1
ATOM 862 N N . LYS A 1 107 ? -14.641 -3.968 8.234 1.00 97.56 107 LYS A N 1
ATOM 863 C CA . LYS A 1 107 ? -15.607 -4.501 9.204 1.00 97.56 107 LYS A CA 1
ATOM 864 C C . LYS A 1 107 ? -15.308 -5.954 9.548 1.00 97.56 107 LYS A C 1
ATOM 866 O O . LYS A 1 107 ? -15.346 -6.314 10.723 1.00 97.56 107 LYS A O 1
ATOM 871 N N . GLU A 1 108 ? -14.964 -6.767 8.551 1.00 97.25 108 GLU A N 1
ATOM 872 C CA . GLU A 1 108 ? -14.567 -8.154 8.792 1.00 97.25 108 GLU A CA 1
ATOM 873 C C . GLU A 1 108 ? -13.212 -8.255 9.499 1.00 97.25 108 GLU A C 1
ATOM 875 O O . GLU A 1 108 ? -13.061 -9.104 10.373 1.00 97.25 108 GLU A O 1
ATOM 880 N N . LEU A 1 109 ? -12.252 -7.367 9.218 1.00 96.62 109 LEU A N 1
ATOM 881 C CA . LEU A 1 109 ? -10.982 -7.314 9.953 1.00 96.62 109 LEU A CA 1
ATOM 882 C C . LEU A 1 109 ? -11.208 -7.035 11.448 1.00 96.62 109 LEU A C 1
ATOM 884 O O . LEU A 1 109 ? -10.670 -7.745 12.300 1.00 96.62 109 LEU A O 1
ATOM 888 N N . VAL A 1 110 ? -12.049 -6.045 11.765 1.00 96.75 110 VAL A N 1
ATOM 889 C CA . VAL A 1 110 ? -12.425 -5.689 13.143 1.00 96.75 110 VAL A CA 1
ATOM 890 C C . VAL A 1 110 ? -13.162 -6.836 13.825 1.00 96.75 110 VAL A C 1
ATOM 892 O O . VAL A 1 110 ? -12.809 -7.221 14.938 1.00 96.75 110 VAL A O 1
ATOM 895 N N . LYS A 1 111 ? -14.162 -7.414 13.156 1.00 96.50 111 LYS A N 1
ATOM 896 C CA . LYS A 1 111 ? -14.941 -8.553 13.661 1.00 96.50 111 LYS A CA 1
ATOM 897 C C . LYS A 1 111 ? -14.078 -9.801 13.865 1.00 96.50 111 LYS A C 1
ATOM 899 O O . LYS A 1 111 ? -14.297 -10.547 14.816 1.00 96.50 111 LYS A O 1
ATOM 904 N N . GLY A 1 112 ? -13.089 -10.008 12.999 1.00 94.38 112 GLY A N 1
ATOM 905 C CA . GLY A 1 112 ? -12.075 -11.051 13.117 1.00 94.38 112 GLY A CA 1
ATOM 906 C C . GLY A 1 112 ? -11.126 -10.848 14.301 1.00 94.38 112 GLY A C 1
ATOM 907 O O . GLY A 1 112 ? -10.506 -11.803 14.754 1.00 94.38 112 GLY A O 1
ATOM 908 N N . GLY A 1 113 ? -11.003 -9.617 14.810 1.00 93.25 113 GLY A N 1
ATOM 909 C CA . GLY A 1 113 ? -10.106 -9.265 15.914 1.00 93.25 113 GLY A CA 1
ATOM 910 C C . GLY A 1 113 ? -8.618 -9.353 15.561 1.00 93.25 113 GLY A C 1
ATOM 911 O O . GLY A 1 113 ? -7.769 -9.324 16.453 1.00 93.25 113 GLY A O 1
ATOM 912 N N . ARG A 1 114 ? -8.278 -9.490 14.273 1.00 93.00 114 ARG A N 1
ATOM 913 C CA . ARG A 1 114 ? -6.895 -9.673 13.834 1.00 93.00 114 ARG A CA 1
ATOM 914 C C . ARG A 1 114 ? -6.159 -8.335 13.835 1.00 93.00 114 ARG A C 1
ATOM 916 O O . ARG A 1 114 ? -6.491 -7.435 13.068 1.00 93.00 114 ARG A O 1
ATOM 923 N N . MET A 1 115 ? -5.119 -8.242 14.659 1.00 93.81 115 MET A N 1
ATOM 924 C CA . MET A 1 115 ? -4.268 -7.056 14.780 1.00 93.81 115 MET A CA 1
ATOM 925 C C . MET A 1 115 ? -2.966 -7.215 13.987 1.00 93.81 115 MET A C 1
ATOM 927 O O . MET A 1 115 ? -2.471 -8.328 13.814 1.00 93.81 115 MET A O 1
ATOM 931 N N . GLY A 1 116 ? -2.384 -6.103 13.532 1.00 93.62 116 GLY A N 1
ATOM 932 C CA . GLY A 1 116 ? -1.063 -6.082 12.889 1.00 93.62 116 GLY A CA 1
ATOM 933 C C . GLY A 1 116 ? -1.007 -6.768 11.518 1.00 93.62 116 GLY A C 1
ATOM 934 O O . GLY A 1 116 ? 0.052 -7.221 11.096 1.00 93.62 116 GLY A O 1
ATOM 935 N N . ALA A 1 117 ? -2.141 -6.878 10.823 1.00 94.94 117 ALA A N 1
ATOM 936 C CA . ALA A 1 117 ? -2.269 -7.633 9.575 1.00 94.94 117 ALA A CA 1
ATOM 937 C C . ALA A 1 117 ? -2.108 -6.774 8.305 1.00 94.94 117 ALA A C 1
ATOM 939 O O . ALA A 1 117 ? -2.693 -7.105 7.278 1.00 94.94 117 ALA A O 1
ATOM 940 N N . CYS A 1 118 ? -1.345 -5.673 8.350 1.00 96.75 118 CYS A N 1
ATOM 941 C CA . CYS A 1 118 ? -1.257 -4.708 7.241 1.00 96.75 118 CYS A CA 1
ATOM 942 C C . CYS A 1 118 ? -0.849 -5.350 5.906 1.00 96.75 118 CYS A C 1
ATOM 944 O O . CYS A 1 118 ? -1.457 -5.068 4.874 1.00 96.75 118 CYS A O 1
ATOM 946 N N . ILE A 1 119 ? 0.117 -6.273 5.920 1.00 96.25 119 ILE A N 1
ATOM 947 C CA . ILE A 1 119 ? 0.583 -6.967 4.712 1.00 96.25 119 ILE A CA 1
ATOM 948 C C . ILE A 1 119 ? -0.493 -7.906 4.160 1.00 96.25 119 ILE A C 1
ATOM 950 O O . ILE A 1 119 ? -0.843 -7.804 2.988 1.00 96.25 119 ILE A O 1
ATOM 954 N N . ASP A 1 120 ? -1.040 -8.788 4.997 1.00 96.75 120 ASP A N 1
ATOM 955 C CA . ASP A 1 120 ? -2.028 -9.785 4.568 1.00 96.75 120 ASP A CA 1
ATOM 956 C C . ASP A 1 120 ? -3.341 -9.136 4.112 1.00 96.75 120 ASP A C 1
ATOM 958 O O . ASP A 1 120 ? -3.915 -9.524 3.095 1.00 96.75 120 ASP A O 1
ATOM 962 N N . ALA A 1 121 ? -3.797 -8.110 4.836 1.00 97.50 121 ALA A N 1
ATOM 963 C CA . ALA A 1 121 ? -4.966 -7.323 4.464 1.00 97.50 121 ALA A CA 1
ATOM 964 C C . ALA A 1 121 ? -4.746 -6.587 3.138 1.00 97.50 121 ALA A C 1
ATOM 966 O O . ALA A 1 121 ? -5.627 -6.618 2.283 1.00 97.50 121 ALA A O 1
ATOM 967 N N . SER A 1 122 ? -3.563 -5.997 2.926 1.00 98.12 122 SER A N 1
ATOM 968 C CA . SER A 1 122 ? -3.220 -5.360 1.649 1.00 98.12 122 SER A CA 1
ATOM 969 C C . SER A 1 122 ? -3.170 -6.372 0.502 1.00 98.12 122 SER A C 1
ATOM 971 O O . SER A 1 122 ? -3.663 -6.082 -0.581 1.00 98.12 122 SER A O 1
ATOM 973 N N . MET A 1 123 ? -2.641 -7.581 0.719 1.00 97.94 123 MET A N 1
ATOM 974 C CA . MET A 1 123 ? -2.631 -8.638 -0.304 1.00 97.94 123 MET A CA 1
ATOM 975 C C . MET A 1 123 ? -4.046 -9.043 -0.725 1.00 97.94 123 MET A C 1
ATOM 977 O O . MET A 1 123 ? -4.351 -9.061 -1.918 1.00 97.94 123 MET A O 1
ATOM 981 N N . VAL A 1 124 ? -4.923 -9.318 0.245 1.00 98.50 124 VAL A N 1
ATOM 982 C CA . VAL A 1 124 ? -6.329 -9.653 -0.025 1.00 98.50 124 VAL A CA 1
ATOM 983 C C . VAL A 1 124 ? -7.046 -8.495 -0.711 1.00 98.50 124 VAL A C 1
ATOM 985 O O . VAL A 1 124 ? -7.719 -8.701 -1.720 1.00 98.50 124 VAL A O 1
ATOM 988 N N . PHE A 1 125 ? -6.883 -7.273 -0.204 1.00 98.69 125 PHE A N 1
ATOM 989 C CA . PHE A 1 125 ? -7.559 -6.108 -0.759 1.00 98.69 125 PHE A CA 1
ATOM 990 C C . PHE A 1 125 ? -7.103 -5.811 -2.192 1.00 98.69 125 PHE A C 1
ATOM 992 O O . PHE A 1 125 ? -7.940 -5.601 -3.067 1.00 98.69 125 PHE A O 1
ATOM 999 N N . SER A 1 126 ? -5.797 -5.883 -2.455 1.00 98.69 126 SER A N 1
ATOM 1000 C CA . SER A 1 126 ? -5.215 -5.718 -3.790 1.00 98.69 126 SER A CA 1
ATOM 1001 C C . SER A 1 126 ? -5.810 -6.706 -4.796 1.00 98.69 126 SER A C 1
ATOM 1003 O O . SER A 1 126 ? -6.266 -6.290 -5.863 1.00 98.69 126 SER A O 1
ATOM 1005 N N . LYS A 1 127 ? -5.916 -7.994 -4.434 1.00 98.50 127 LYS A N 1
ATOM 1006 C CA . LYS A 1 127 ? -6.541 -9.005 -5.300 1.00 98.50 127 LYS A CA 1
ATOM 1007 C C . LYS A 1 127 ? -8.029 -8.770 -5.531 1.00 98.50 127 LYS A C 1
ATOM 1009 O O . LYS A 1 127 ? -8.499 -8.935 -6.652 1.00 98.50 127 LYS A O 1
ATOM 1014 N N . ILE A 1 128 ? -8.772 -8.337 -4.515 1.00 98.75 128 ILE A N 1
ATOM 1015 C CA . ILE A 1 128 ? -10.185 -7.972 -4.684 1.00 98.75 128 ILE A CA 1
ATOM 1016 C C . ILE A 1 128 ? -10.331 -6.817 -5.685 1.00 98.75 128 ILE A C 1
ATOM 1018 O O . ILE A 1 128 ? -11.178 -6.873 -6.577 1.00 98.75 128 ILE A O 1
ATOM 1022 N N . LEU A 1 129 ? -9.491 -5.784 -5.570 1.00 98.81 129 LEU A N 1
ATOM 1023 C CA . LEU A 1 129 ? -9.484 -4.661 -6.506 1.00 98.81 129 LEU A CA 1
ATOM 1024 C C . LEU A 1 129 ? -9.150 -5.117 -7.934 1.00 98.81 129 LEU A C 1
ATOM 1026 O O . LEU A 1 129 ? -9.825 -4.698 -8.874 1.00 98.81 129 LEU A O 1
ATOM 1030 N N . GLU A 1 130 ? -8.180 -6.018 -8.103 1.00 98.50 130 GLU A N 1
ATOM 1031 C CA . GLU A 1 130 ? -7.834 -6.606 -9.405 1.00 98.50 130 GLU A CA 1
ATOM 1032 C C . GLU A 1 130 ? -9.009 -7.363 -10.035 1.00 98.50 130 GLU A C 1
ATOM 1034 O O . GLU A 1 130 ? -9.304 -7.160 -11.217 1.00 98.50 130 GLU A O 1
ATOM 1039 N N . MET A 1 131 ? -9.720 -8.182 -9.252 1.00 97.94 131 MET A N 1
ATOM 1040 C CA . MET A 1 131 ? -10.902 -8.923 -9.714 1.00 97.94 131 MET A CA 1
ATOM 1041 C C . MET A 1 131 ? -12.025 -7.995 -10.194 1.00 97.94 131 MET A C 1
ATOM 1043 O O . MET A 1 131 ? -12.729 -8.321 -11.150 1.00 97.94 131 MET A O 1
ATOM 1047 N N . GLU A 1 132 ? -12.162 -6.819 -9.578 1.00 98.38 132 GLU A N 1
ATOM 1048 C CA . GLU A 1 132 ? -13.137 -5.793 -9.968 1.00 98.38 132 GLU A CA 1
ATOM 1049 C C . GLU A 1 132 ? -12.622 -4.821 -11.049 1.00 98.38 132 GLU A C 1
ATOM 1051 O O . GLU A 1 132 ? -13.358 -3.934 -11.497 1.00 98.38 132 GLU A O 1
ATOM 1056 N N . GLY A 1 133 ? -11.389 -5.021 -11.531 1.00 98.19 133 GLY A N 1
ATOM 1057 C CA . GLY A 1 133 ? -10.793 -4.269 -12.635 1.00 98.19 133 GLY A CA 1
ATOM 1058 C C . GLY A 1 133 ? -10.119 -2.954 -12.236 1.00 98.19 133 GLY A C 1
ATOM 1059 O O . GLY A 1 133 ? -9.845 -2.132 -13.113 1.00 98.19 133 GLY A O 1
ATOM 1060 N N . TYR A 1 134 ? -9.836 -2.749 -10.950 1.00 98.69 134 TYR A N 1
ATOM 1061 C CA . TYR A 1 134 ? -9.163 -1.557 -10.440 1.00 98.69 134 TYR A CA 1
ATOM 1062 C C . TYR A 1 134 ? -7.642 -1.713 -10.445 1.00 98.69 134 TYR A C 1
ATOM 1064 O O . TYR A 1 134 ? -7.073 -2.639 -9.860 1.00 98.69 134 TYR A O 1
ATOM 1072 N N . TRP A 1 135 ? -6.976 -0.759 -11.092 1.00 98.62 135 TRP A N 1
ATOM 1073 C CA . TRP A 1 135 ? -5.526 -0.628 -11.076 1.00 98.62 135 TRP A CA 1
ATOM 1074 C C . TRP A 1 135 ? -5.063 -0.233 -9.683 1.00 98.62 135 TRP A C 1
ATOM 1076 O O . TRP A 1 135 ? -5.520 0.764 -9.129 1.00 98.62 135 TRP A O 1
ATOM 1086 N N . ASN A 1 136 ? -4.168 -1.035 -9.114 1.00 98.75 136 ASN A N 1
ATOM 1087 C CA . ASN A 1 136 ? -3.630 -0.802 -7.786 1.00 98.75 136 ASN A CA 1
ATOM 1088 C C . ASN A 1 136 ? -2.253 -1.454 -7.616 1.00 98.75 136 ASN A C 1
ATOM 1090 O O . ASN A 1 136 ? -1.900 -2.379 -8.355 1.00 98.75 136 ASN A O 1
ATOM 1094 N N . TYR A 1 137 ? -1.499 -0.983 -6.629 1.00 98.38 137 TYR A N 1
ATOM 1095 C CA . TYR A 1 137 ? -0.283 -1.635 -6.151 1.00 98.38 137 TYR A CA 1
ATOM 1096 C C . TYR A 1 137 ? -0.172 -1.532 -4.628 1.00 98.38 137 TYR A C 1
ATOM 1098 O O . TYR A 1 137 ? -0.745 -0.635 -4.006 1.00 98.38 137 TYR A O 1
ATOM 1106 N N . ILE A 1 138 ? 0.601 -2.443 -4.031 1.00 98.44 138 ILE A N 1
ATOM 1107 C CA . ILE A 1 138 ? 0.900 -2.417 -2.598 1.00 98.44 138 ILE A CA 1
ATOM 1108 C C . ILE A 1 138 ? 2.181 -1.618 -2.386 1.00 98.44 138 ILE A C 1
ATOM 1110 O O . ILE A 1 138 ? 3.252 -2.015 -2.855 1.00 98.44 138 ILE A O 1
ATOM 1114 N N . ALA A 1 139 ? 2.084 -0.517 -1.653 1.00 97.94 139 ALA A N 1
ATOM 1115 C CA . ALA A 1 139 ? 3.236 0.206 -1.144 1.00 97.94 139 ALA A CA 1
ATOM 1116 C C . ALA A 1 139 ? 3.642 -0.363 0.221 1.00 97.94 139 ALA A C 1
ATOM 1118 O O . ALA A 1 139 ? 2.804 -0.769 1.029 1.00 97.94 139 ALA A O 1
ATOM 1119 N N . LYS A 1 140 ? 4.952 -0.424 0.463 1.00 96.81 140 LYS A N 1
ATOM 1120 C CA . LYS A 1 140 ? 5.548 -0.885 1.716 1.00 96.81 140 LYS A CA 1
ATOM 1121 C C . LYS A 1 140 ? 6.596 0.109 2.179 1.00 96.81 140 LYS A C 1
ATOM 1123 O O . LYS A 1 140 ? 7.372 0.641 1.379 1.00 96.81 140 LYS A O 1
ATOM 1128 N N . GLY A 1 141 ? 6.680 0.311 3.481 1.00 96.31 141 GLY A N 1
ATOM 1129 C CA . GLY A 1 141 ? 7.768 1.085 4.047 1.00 96.31 141 GLY A CA 1
ATOM 1130 C C . GLY A 1 141 ? 7.505 1.534 5.459 1.00 96.31 141 GLY A C 1
ATOM 1131 O O . GLY A 1 141 ? 6.982 0.767 6.262 1.00 96.31 141 GLY A O 1
ATOM 1132 N N . SER A 1 142 ? 7.913 2.761 5.756 1.00 97.31 142 SER A N 1
ATOM 1133 C CA . SER A 1 142 ? 7.721 3.334 7.078 1.00 97.31 142 SER A CA 1
ATOM 1134 C C . SER A 1 142 ? 6.405 4.089 7.187 1.00 97.31 142 SER A C 1
ATOM 1136 O O . SER A 1 142 ? 5.928 4.672 6.214 1.00 97.31 142 SER A O 1
ATOM 1138 N N . LEU A 1 143 ? 5.871 4.127 8.404 1.00 97.88 143 LEU A N 1
ATOM 1139 C CA . LEU A 1 143 ? 4.767 4.999 8.784 1.00 97.88 143 LEU A CA 1
ATOM 1140 C C . LEU A 1 143 ? 5.171 5.816 10.012 1.00 97.88 143 LEU A C 1
ATOM 1142 O O . LEU A 1 143 ? 5.681 5.266 10.992 1.00 97.88 143 LEU A O 1
ATOM 1146 N N . THR A 1 144 ? 4.912 7.118 9.973 1.00 98.19 144 THR A N 1
ATOM 1147 C CA . THR A 1 144 ? 5.009 7.993 11.146 1.00 98.19 144 THR A CA 1
ATOM 1148 C C . THR A 1 144 ? 3.639 8.536 11.517 1.00 98.19 144 THR A C 1
ATOM 1150 O O . THR A 1 144 ? 2.799 8.720 10.641 1.00 98.19 144 THR A O 1
ATOM 1153 N N . ILE A 1 145 ? 3.402 8.758 12.810 1.00 98.12 145 ILE A N 1
ATOM 1154 C CA . ILE A 1 145 ? 2.109 9.232 13.312 1.00 98.12 145 ILE A CA 1
ATOM 1155 C C . ILE A 1 145 ? 2.340 10.333 14.338 1.00 98.12 145 ILE A C 1
ATOM 1157 O O . ILE A 1 145 ? 2.915 10.082 15.398 1.00 98.12 145 ILE A O 1
ATOM 1161 N N . GLU A 1 146 ? 1.867 11.537 14.050 1.00 97.81 146 GLU A N 1
ATOM 1162 C CA . GLU A 1 146 ? 1.779 12.614 15.031 1.00 97.81 146 GLU A CA 1
ATOM 1163 C C . GLU A 1 146 ? 0.385 12.613 15.656 1.00 97.81 146 GLU A C 1
ATOM 1165 O O . GLU A 1 146 ? -0.628 12.591 14.956 1.00 97.81 146 GLU A O 1
ATOM 1170 N N . TYR A 1 147 ? 0.346 12.590 16.986 1.00 96.94 147 TYR A N 1
ATOM 1171 C CA . TYR A 1 147 ? -0.884 12.595 17.775 1.00 96.94 147 TYR A CA 1
ATOM 1172 C C . TYR A 1 147 ? -1.177 14.006 18.295 1.00 96.94 147 TYR A C 1
ATOM 1174 O O . TYR A 1 147 ? -0.252 14.821 18.378 1.00 96.94 147 TYR A O 1
ATOM 1182 N N . PRO A 1 148 ? -2.419 14.301 18.723 1.00 95.56 148 PRO A N 1
ATOM 1183 C CA . PRO A 1 148 ? -2.748 15.611 19.264 1.00 95.56 148 PRO A CA 1
ATOM 1184 C C . PRO A 1 148 ? -1.886 15.929 20.490 1.00 95.56 148 PRO A C 1
ATOM 1186 O O . PRO A 1 148 ? -1.667 15.025 21.311 1.00 95.56 148 PRO A O 1
ATOM 1189 N N . PRO A 1 149 ? -1.435 17.180 20.682 1.00 93.44 149 PRO A N 1
ATOM 1190 C CA . PRO A 1 149 ? -0.638 17.564 21.847 1.00 93.44 149 PRO A CA 1
ATOM 1191 C C . PRO A 1 149 ? -1.286 17.175 23.185 1.00 93.44 149 PRO A C 1
ATOM 1193 O O . PRO A 1 149 ? -0.604 16.703 24.093 1.00 93.44 149 PRO A O 1
ATOM 1196 N N . GLU A 1 150 ? -2.613 17.279 23.295 1.00 93.38 150 GLU A N 1
ATOM 1197 C CA . GLU A 1 150 ? -3.386 16.926 24.490 1.00 93.38 150 GLU A CA 1
ATOM 1198 C C . GLU A 1 150 ? -3.367 15.428 24.835 1.00 93.38 150 GLU A C 1
ATOM 1200 O O . GLU A 1 150 ? -3.724 15.039 25.948 1.00 93.38 150 GLU A O 1
ATOM 1205 N N . SER A 1 151 ? -2.942 14.571 23.903 1.00 93.75 151 SER A N 1
ATOM 1206 C CA . SER A 1 151 ? -2.816 13.132 24.140 1.00 93.75 151 SER A CA 1
ATOM 1207 C C . SER A 1 151 ? -1.623 12.769 25.029 1.00 93.75 151 SER A C 1
ATOM 1209 O O . SER A 1 151 ? -1.634 11.701 25.645 1.00 93.75 151 SER A O 1
ATOM 1211 N N . ASN A 1 152 ? -0.591 13.625 25.091 1.00 93.94 152 ASN A N 1
ATOM 1212 C CA . ASN A 1 152 ? 0.727 13.314 25.662 1.00 93.94 152 ASN A CA 1
ATOM 1213 C C . ASN A 1 152 ? 1.366 12.023 25.098 1.00 93.94 152 ASN A C 1
ATOM 1215 O O . ASN A 1 152 ? 2.200 11.385 25.753 1.00 93.94 152 ASN A O 1
ATOM 1219 N N . ILE A 1 153 ? 0.985 11.617 23.883 1.00 95.69 153 ILE A N 1
ATOM 1220 C CA . ILE A 1 153 ? 1.567 10.471 23.184 1.00 95.69 153 ILE A CA 1
ATOM 1221 C C . ILE A 1 153 ? 2.699 10.983 22.279 1.00 95.69 153 ILE A C 1
ATOM 1223 O O . ILE A 1 153 ? 2.481 11.902 21.492 1.00 95.69 153 ILE A O 1
ATOM 1227 N N . PRO A 1 154 ? 3.921 10.426 22.376 1.00 95.50 154 PRO A N 1
ATOM 1228 C CA . PRO A 1 154 ? 5.006 10.804 21.477 1.00 95.50 154 PRO A CA 1
ATOM 1229 C C . PRO A 1 154 ? 4.707 10.360 20.041 1.00 95.50 154 PRO A C 1
ATOM 1231 O O . PRO A 1 154 ? 3.938 9.423 19.829 1.00 95.50 154 PRO A O 1
ATOM 1234 N N . LYS A 1 155 ? 5.384 10.974 19.063 1.00 96.06 155 LYS A N 1
ATOM 1235 C CA . LYS A 1 155 ? 5.314 10.561 17.654 1.00 96.06 155 LYS A CA 1
ATOM 1236 C C . LYS A 1 155 ? 5.522 9.046 17.523 1.00 96.06 155 LYS A C 1
ATOM 1238 O O . LYS A 1 155 ? 6.495 8.497 18.048 1.00 96.06 155 LYS A O 1
ATOM 1243 N N . GLY A 1 156 ? 4.575 8.381 16.868 1.00 95.81 156 GLY A N 1
ATOM 1244 C CA . GLY A 1 156 ? 4.598 6.951 16.592 1.00 95.81 156 GLY A CA 1
ATOM 1245 C C . GLY A 1 156 ? 5.440 6.638 15.360 1.00 95.81 156 GLY A C 1
ATOM 1246 O O . GLY A 1 156 ? 5.472 7.427 14.416 1.00 95.81 156 GLY A O 1
ATOM 1247 N N . TYR A 1 157 ? 6.098 5.478 15.370 1.00 96.06 157 TYR A N 1
ATOM 1248 C CA . TYR A 1 157 ? 6.931 5.012 14.264 1.00 96.06 157 TYR A CA 1
ATOM 1249 C C . TYR A 1 157 ? 6.714 3.525 14.002 1.00 96.06 157 TYR A C 1
ATOM 1251 O O . TYR A 1 157 ? 6.795 2.700 14.913 1.00 96.06 157 TYR A O 1
ATOM 1259 N N . PHE A 1 158 ? 6.533 3.199 12.730 1.00 95.81 158 PHE A N 1
ATOM 1260 C CA . PHE A 1 158 ? 6.634 1.859 12.179 1.00 95.81 158 PHE A CA 1
ATOM 1261 C C . PHE A 1 158 ? 7.827 1.863 11.228 1.00 95.81 158 PHE A C 1
ATOM 1263 O O . PHE A 1 158 ? 7.696 2.246 10.069 1.00 95.81 158 PHE A O 1
ATOM 1270 N N . TRP A 1 159 ? 9.014 1.521 11.729 1.00 95.81 159 TRP A N 1
ATOM 1271 C CA . TRP A 1 159 ? 10.244 1.580 10.936 1.00 95.81 159 TRP A CA 1
ATOM 1272 C C . TRP A 1 159 ? 10.363 0.406 9.964 1.00 95.81 159 TRP A C 1
ATOM 1274 O O . TRP A 1 159 ? 10.217 -0.746 10.370 1.00 95.81 159 TRP A O 1
ATOM 1284 N N . GLN A 1 160 ? 10.738 0.691 8.714 1.00 94.38 160 GLN A N 1
ATOM 1285 C CA . GLN A 1 160 ? 11.126 -0.336 7.744 1.00 94.38 160 GLN A CA 1
ATOM 1286 C C . GLN A 1 160 ? 12.373 -1.109 8.197 1.00 94.38 160 GLN A C 1
ATOM 1288 O O . GLN A 1 160 ? 12.437 -2.326 8.034 1.00 94.38 160 GLN A O 1
ATOM 1293 N N . TYR A 1 161 ? 13.362 -0.413 8.767 1.00 92.38 161 TYR A N 1
ATOM 1294 C CA . TYR A 1 161 ? 14.610 -1.021 9.233 1.00 92.38 161 TYR A CA 1
ATOM 1295 C C . TYR A 1 161 ? 14.744 -0.847 10.743 1.00 92.38 161 TYR A C 1
ATOM 1297 O O . TYR A 1 161 ? 15.248 0.166 11.229 1.00 92.38 161 TYR A O 1
ATOM 1305 N N . GLY A 1 162 ? 14.274 -1.844 11.488 1.00 88.25 162 GLY A N 1
ATOM 1306 C CA . GLY A 1 162 ? 14.390 -1.901 12.943 1.00 88.25 162 GLY A CA 1
ATOM 1307 C C . GLY A 1 162 ? 15.272 -3.046 13.434 1.00 88.25 162 GLY A C 1
ATOM 1308 O O . GLY A 1 162 ? 15.720 -3.897 12.669 1.00 88.25 162 GLY A O 1
ATOM 1309 N N . SER A 1 163 ? 15.484 -3.098 14.749 1.00 78.00 163 SER A N 1
ATOM 1310 C CA . SER A 1 163 ? 16.217 -4.186 15.416 1.00 78.00 163 SER A CA 1
ATOM 1311 C C . SER A 1 163 ? 15.526 -5.552 15.293 1.00 78.00 163 SER A C 1
ATOM 1313 O O . SER A 1 163 ? 16.174 -6.594 15.411 1.00 78.00 163 SER A O 1
ATOM 1315 N N . ASN A 1 164 ? 14.219 -5.570 15.016 1.00 73.81 164 ASN A N 1
ATOM 1316 C CA . ASN A 1 164 ? 13.469 -6.791 14.758 1.00 73.81 164 ASN A CA 1
ATOM 1317 C C . ASN A 1 164 ? 13.594 -7.222 13.286 1.00 73.81 164 ASN A C 1
ATOM 1319 O O . ASN A 1 164 ? 12.767 -6.866 12.450 1.00 73.81 164 ASN A O 1
ATOM 1323 N N . GLN A 1 165 ? 14.596 -8.051 12.989 1.00 58.66 165 GLN A N 1
ATOM 1324 C CA . GLN A 1 165 ? 14.868 -8.575 11.640 1.00 58.66 165 GLN A CA 1
ATOM 1325 C C . GLN A 1 165 ? 13.752 -9.464 11.050 1.00 58.66 165 GLN A C 1
ATOM 1327 O O . GLN A 1 165 ? 13.859 -9.893 9.906 1.00 58.66 165 GLN A O 1
ATOM 1332 N N . LYS A 1 166 ? 12.693 -9.782 11.809 1.00 60.47 166 LYS A N 1
ATOM 1333 C CA . LYS A 1 166 ? 11.591 -10.643 11.344 1.00 60.47 166 LYS A CA 1
ATOM 1334 C C . LYS A 1 166 ? 10.491 -9.895 10.587 1.00 60.47 166 LYS A C 1
ATOM 1336 O O . LYS A 1 166 ? 9.568 -10.539 10.095 1.00 60.47 166 LYS A O 1
ATOM 1341 N N . ILE A 1 167 ? 10.543 -8.567 10.532 1.00 68.19 167 ILE A N 1
ATOM 1342 C CA . ILE A 1 167 ? 9.498 -7.759 9.903 1.00 68.19 167 ILE A CA 1
ATOM 1343 C C . ILE A 1 167 ? 9.851 -7.538 8.428 1.00 68.19 167 ILE A C 1
ATOM 1345 O O . ILE A 1 167 ? 10.937 -7.068 8.108 1.00 68.19 167 ILE A O 1
ATOM 1349 N N . SER A 1 168 ? 8.931 -7.884 7.527 1.00 73.38 168 SER A N 1
ATOM 1350 C CA . SER A 1 168 ? 9.109 -7.720 6.077 1.00 73.38 168 SER A CA 1
ATOM 1351 C C . SER A 1 168 ? 8.809 -6.299 5.582 1.00 73.38 168 SER A C 1
ATOM 1353 O O . SER A 1 168 ? 9.332 -5.897 4.542 1.00 73.38 168 SER A O 1
ATOM 1355 N N . ALA A 1 169 ? 8.002 -5.529 6.316 1.00 88.19 169 ALA A N 1
ATOM 1356 C CA . ALA A 1 169 ? 7.823 -4.093 6.124 1.00 88.19 169 ALA A CA 1
ATOM 1357 C C . ALA A 1 169 ? 7.357 -3.409 7.414 1.00 88.19 169 ALA A C 1
ATOM 1359 O O . ALA A 1 169 ? 6.607 -4.019 8.173 1.00 88.19 169 ALA A O 1
ATOM 1360 N N . GLY A 1 170 ? 7.753 -2.152 7.635 1.00 92.69 170 GLY A N 1
ATOM 1361 C CA . GLY A 1 170 ? 7.263 -1.367 8.776 1.00 92.69 170 GLY A CA 1
ATOM 1362 C C . GLY A 1 170 ? 5.736 -1.252 8.754 1.00 92.69 170 GLY A C 1
ATOM 1363 O O . GLY A 1 170 ? 5.068 -1.547 9.741 1.00 92.69 170 GLY A O 1
ATOM 1364 N N . HIS A 1 171 ? 5.196 -0.902 7.589 1.00 97.38 171 HIS A N 1
ATOM 1365 C CA . HIS A 1 171 ? 3.772 -0.860 7.290 1.00 97.38 171 HIS A CA 1
ATOM 1366 C C . HIS A 1 171 ? 3.508 -1.131 5.801 1.00 97.38 171 HIS A C 1
ATOM 1368 O O . HIS A 1 171 ? 4.412 -1.007 4.967 1.00 97.38 171 HIS A O 1
ATOM 1374 N N . ALA A 1 172 ? 2.271 -1.499 5.464 1.00 97.81 172 ALA A N 1
ATOM 1375 C CA . ALA A 1 172 ? 1.825 -1.727 4.091 1.00 97.81 172 ALA A CA 1
ATOM 1376 C C . ALA A 1 172 ? 0.442 -1.112 3.855 1.00 97.81 172 ALA A C 1
ATOM 1378 O O . ALA A 1 172 ? -0.435 -1.214 4.712 1.00 97.81 172 ALA A O 1
ATOM 1379 N N . TRP A 1 173 ? 0.266 -0.492 2.690 1.00 98.50 173 TRP A N 1
ATOM 1380 C CA . TRP A 1 173 ? -0.972 0.167 2.274 1.00 98.50 173 TRP A CA 1
ATOM 1381 C C . TRP A 1 173 ? -1.176 0.027 0.763 1.00 98.50 173 TRP A C 1
ATOM 1383 O O . TRP A 1 173 ? -0.273 -0.384 0.026 1.00 98.50 173 TRP A O 1
ATOM 1393 N N . ILE A 1 174 ? -2.376 0.357 0.297 1.00 98.62 174 ILE A N 1
ATOM 1394 C CA . ILE A 1 174 ? -2.747 0.298 -1.115 1.00 98.62 174 ILE A CA 1
ATOM 1395 C C . ILE A 1 174 ? -2.681 1.689 -1.733 1.00 98.62 174 ILE A C 1
ATOM 1397 O O . ILE A 1 174 ? -3.059 2.680 -1.115 1.00 98.62 174 ILE A O 1
ATOM 1401 N N . VAL A 1 175 ? -2.241 1.746 -2.985 1.00 98.56 175 VAL A N 1
ATOM 1402 C CA . VAL A 1 175 ? -2.473 2.885 -3.874 1.00 98.56 175 VAL A CA 1
ATOM 1403 C C . VAL A 1 175 ? -3.370 2.401 -5.003 1.00 98.56 175 VAL A C 1
ATOM 1405 O O . VAL A 1 175 ? -3.033 1.419 -5.668 1.00 98.56 175 VAL A O 1
ATOM 1408 N N . ALA A 1 176 ? -4.510 3.057 -5.209 1.00 98.56 176 ALA A N 1
ATOM 1409 C CA . ALA A 1 176 ? -5.470 2.708 -6.253 1.00 98.56 176 ALA A CA 1
ATOM 1410 C C . ALA A 1 176 ? -6.157 3.985 -6.761 1.00 98.56 176 ALA A C 1
ATOM 1412 O O . ALA A 1 176 ? -6.989 4.538 -6.040 1.00 98.56 176 ALA A O 1
ATOM 1413 N N . PRO A 1 177 ? -5.836 4.471 -7.976 1.00 98.25 177 PRO A N 1
ATOM 1414 C CA . PRO A 1 177 ? -6.358 5.740 -8.476 1.00 98.25 177 PRO A CA 1
ATOM 1415 C C . PRO A 1 177 ? -7.896 5.828 -8.413 1.00 98.25 177 PRO A C 1
ATOM 1417 O O . PRO A 1 177 ? -8.565 4.861 -8.795 1.00 98.25 177 PRO A O 1
ATOM 1420 N N . PRO A 1 178 ? -8.458 6.962 -7.942 1.00 98.19 178 PRO A N 1
ATOM 1421 C CA . PRO A 1 178 ? -7.770 8.230 -7.643 1.00 98.19 178 PRO A CA 1
ATOM 1422 C C . PRO A 1 178 ? -7.070 8.307 -6.275 1.00 98.19 178 PRO A C 1
ATOM 1424 O O . PRO A 1 178 ? -6.388 9.289 -6.004 1.00 98.19 178 PRO A O 1
ATOM 1427 N N . PHE A 1 179 ? -7.216 7.305 -5.412 1.00 98.62 179 PHE A N 1
ATOM 1428 C CA . PHE A 1 179 ? -6.681 7.349 -4.055 1.00 98.62 179 PHE A CA 1
ATOM 1429 C C . PHE A 1 179 ? -5.161 7.145 -4.046 1.00 98.62 179 PHE A C 1
ATOM 1431 O O . PHE A 1 179 ? -4.644 6.109 -4.484 1.00 98.62 179 PHE A O 1
ATOM 1438 N N . ALA A 1 180 ? -4.451 8.133 -3.505 1.00 97.75 180 ALA A N 1
ATOM 1439 C CA . ALA A 1 180 ? -3.008 8.111 -3.309 1.00 97.75 180 ALA A CA 1
ATOM 1440 C C . ALA A 1 180 ? -2.607 7.254 -2.099 1.00 97.75 180 ALA A C 1
ATOM 1442 O O . ALA A 1 180 ? -1.533 6.653 -2.105 1.00 97.75 180 ALA A O 1
ATOM 1443 N N . VAL A 1 181 ? -3.471 7.169 -1.081 1.00 98.56 181 VAL A N 1
ATOM 1444 C CA . VAL A 1 181 ? -3.281 6.303 0.088 1.00 98.56 181 VAL A CA 1
ATOM 1445 C C . VAL A 1 181 ? -4.606 5.654 0.464 1.00 98.56 181 VAL A C 1
ATOM 1447 O O . VAL A 1 181 ? -5.579 6.339 0.774 1.00 98.56 181 VAL A O 1
ATOM 1450 N N . ILE A 1 182 ? -4.623 4.322 0.491 1.00 98.75 182 ILE A N 1
ATOM 1451 C CA . ILE A 1 182 ? -5.690 3.542 1.103 1.00 98.75 182 ILE A CA 1
ATOM 1452 C C . ILE A 1 182 ? -5.114 2.640 2.187 1.00 98.75 182 ILE A C 1
ATOM 1454 O O . ILE A 1 182 ? -4.342 1.720 1.907 1.00 98.75 182 ILE A O 1
ATOM 1458 N N . ASP A 1 183 ? -5.540 2.867 3.422 1.00 98.62 183 ASP A N 1
ATOM 1459 C CA . ASP A 1 183 ? -5.121 2.085 4.577 1.00 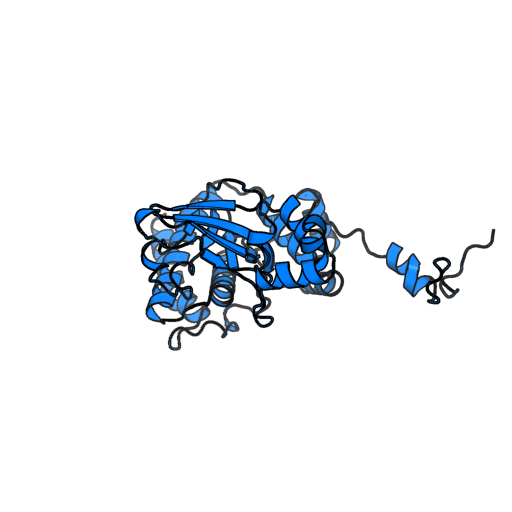98.62 183 ASP A CA 1
ATOM 1460 C C . ASP A 1 183 ? -6.339 1.636 5.377 1.00 98.62 183 ASP A C 1
ATOM 1462 O O . ASP A 1 183 ? -7.034 2.431 6.010 1.00 98.62 183 ASP A O 1
ATOM 1466 N N . ILE A 1 184 ? -6.590 0.331 5.328 1.00 97.94 184 ILE A N 1
ATOM 1467 C CA . ILE A 1 184 ? -7.701 -0.320 6.028 1.00 97.94 184 ILE A CA 1
ATOM 1468 C C . ILE A 1 184 ? -7.260 -0.958 7.347 1.00 97.94 184 ILE A C 1
ATOM 1470 O O . ILE A 1 184 ? -8.010 -1.718 7.951 1.00 97.94 184 ILE A O 1
ATOM 1474 N N . THR A 1 185 ? -6.010 -0.751 7.758 1.00 97.69 185 THR A N 1
ATOM 1475 C CA . THR A 1 185 ? -5.423 -1.473 8.892 1.00 97.69 185 THR A CA 1
ATOM 1476 C C . THR A 1 185 ? -4.835 -0.569 9.950 1.00 97.69 185 THR A C 1
ATOM 1478 O O . THR A 1 185 ? -4.439 -1.083 10.995 1.00 97.69 185 THR A O 1
ATOM 1481 N N . ILE A 1 186 ? -4.780 0.741 9.703 1.00 96.88 186 ILE A N 1
ATOM 1482 C CA . ILE A 1 186 ? -4.156 1.713 10.595 1.00 96.88 186 ILE A CA 1
ATOM 1483 C C . ILE A 1 186 ? -4.666 1.568 12.030 1.00 96.88 186 ILE A C 1
ATOM 1485 O O . ILE A 1 186 ? -3.892 1.278 12.931 1.00 96.88 186 ILE A O 1
ATOM 1489 N N . LYS A 1 187 ? -5.981 1.610 12.252 1.00 96.25 187 LYS A N 1
ATOM 1490 C CA . LYS A 1 187 ? -6.566 1.480 13.597 1.00 96.25 187 LYS A CA 1
ATOM 1491 C C . LYS A 1 187 ? -6.413 0.079 14.209 1.00 96.25 187 LYS A C 1
ATOM 1493 O O . LYS A 1 187 ? -6.538 -0.071 15.419 1.00 96.25 187 LYS A O 1
ATOM 1498 N N . GLN A 1 188 ? -6.128 -0.935 13.390 1.00 95.56 188 GLN A N 1
ATOM 1499 C CA . GLN A 1 188 ? -5.947 -2.342 13.775 1.00 95.56 188 GLN A CA 1
ATOM 1500 C C . GLN A 1 188 ? -4.464 -2.727 13.895 1.00 95.56 188 GLN A C 1
ATOM 1502 O O . GLN A 1 188 ? -4.128 -3.911 13.954 1.00 95.56 188 GLN A O 1
ATOM 1507 N N . GLN A 1 189 ? -3.548 -1.758 13.951 1.00 95.31 189 GLN A N 1
ATOM 1508 C CA . GLN A 1 189 ? -2.163 -2.031 14.330 1.00 95.31 189 GLN A CA 1
ATOM 1509 C C . GLN A 1 189 ? -2.006 -2.199 15.846 1.00 95.31 189 GLN A C 1
ATOM 1511 O O . GLN A 1 189 ? -2.892 -1.892 16.639 1.00 95.31 189 GLN A O 1
ATOM 1516 N N . ILE A 1 190 ? -0.858 -2.737 16.258 1.00 92.50 190 ILE A N 1
ATOM 1517 C CA . ILE A 1 190 ? -0.562 -2.979 17.672 1.00 92.50 190 ILE A CA 1
ATOM 1518 C C . ILE A 1 190 ? -0.042 -1.688 18.310 1.00 92.50 190 ILE A C 1
ATOM 1520 O O . ILE A 1 190 ? 1.060 -1.228 18.009 1.00 92.50 190 ILE A O 1
ATOM 1524 N N . TYR A 1 191 ? -0.827 -1.160 19.242 1.00 93.94 191 TYR A N 1
ATOM 1525 C CA . TYR A 1 191 ? -0.590 0.083 19.974 1.00 93.94 191 TYR A CA 1
ATOM 1526 C C . TYR A 1 191 ? -0.374 -0.192 21.474 1.00 93.94 191 TYR A C 1
ATOM 1528 O O . TYR A 1 191 ? -0.718 -1.267 21.967 1.00 93.94 191 TYR A O 1
ATOM 1536 N N . LYS A 1 192 ? 0.266 0.729 22.212 1.00 90.88 192 LYS A N 1
ATOM 1537 C CA . LYS A 1 192 ? 0.706 0.500 23.612 1.00 90.88 192 LYS A CA 1
ATOM 1538 C C . LYS A 1 192 ? 0.066 1.436 24.639 1.00 90.88 192 LYS A C 1
ATOM 1540 O O . LYS A 1 192 ? 0.072 1.128 25.828 1.00 90.88 192 LYS A O 1
ATOM 1545 N N . LYS A 1 193 ? -0.420 2.592 24.207 1.00 90.12 193 LYS A N 1
ATOM 1546 C CA . LYS A 1 193 ? -0.901 3.721 25.014 1.00 90.12 193 LYS A CA 1
ATOM 1547 C C . LYS A 1 193 ? -2.319 4.163 24.631 1.00 90.12 193 LYS A C 1
ATOM 1549 O O . LYS A 1 193 ? -2.736 5.260 25.003 1.00 90.12 193 LYS A O 1
ATOM 1554 N N . GLY A 1 194 ? -3.063 3.324 23.914 1.00 91.50 194 GLY A N 1
ATOM 1555 C CA . GLY A 1 194 ? -4.394 3.673 23.425 1.00 91.50 194 GLY A CA 1
ATOM 1556 C C . GLY A 1 194 ? -4.343 4.665 22.263 1.00 91.50 194 GLY A C 1
ATOM 1557 O O . GLY A 1 194 ? -5.197 5.546 22.174 1.00 91.50 194 GLY A O 1
ATOM 1558 N N . GLU A 1 195 ? -3.292 4.606 21.441 1.00 95.25 195 GLU A N 1
ATOM 1559 C CA . GLU A 1 195 ? -3.091 5.458 20.268 1.00 95.25 195 GLU A CA 1
ATOM 1560 C C . GLU A 1 195 ? -4.243 5.341 19.254 1.00 95.25 195 GLU A C 1
ATOM 1562 O O . GLU A 1 195 ? -4.619 6.332 18.628 1.00 95.25 195 GLU A O 1
ATOM 1567 N N . GLU A 1 196 ? -4.858 4.160 19.142 1.00 94.25 196 GLU A N 1
ATOM 1568 C CA . GLU A 1 196 ? -5.924 3.839 18.188 1.00 94.25 196 GLU A CA 1
ATOM 1569 C C . GLU A 1 196 ? -7.154 4.752 18.288 1.00 94.25 196 GLU A C 1
ATOM 1571 O O . GLU A 1 196 ? -7.901 4.902 17.321 1.00 94.25 196 GLU A O 1
ATOM 1576 N N . LYS A 1 197 ? -7.363 5.421 19.430 1.00 95.12 197 LYS A N 1
ATOM 1577 C CA . LYS A 1 197 ? -8.461 6.386 19.619 1.00 95.12 197 LYS A CA 1
ATOM 1578 C C . LYS A 1 197 ? -8.285 7.695 18.835 1.00 95.12 197 LYS A C 1
ATOM 1580 O O . LYS A 1 197 ? -9.246 8.456 18.700 1.00 95.12 197 LYS A O 1
ATOM 1585 N N . TYR A 1 198 ? -7.073 7.969 18.352 1.00 96.56 198 TYR A N 1
ATOM 1586 C CA . TYR A 1 198 ? -6.734 9.149 17.546 1.00 96.56 198 TYR A CA 1
ATOM 1587 C C . TYR A 1 198 ? -6.591 8.837 16.058 1.00 96.56 198 TYR A C 1
ATOM 1589 O O . TYR A 1 198 ? -6.235 9.721 15.280 1.00 96.56 198 TYR A O 1
ATOM 1597 N N . LEU A 1 199 ? -6.848 7.590 15.668 1.00 96.62 199 LEU A N 1
ATOM 1598 C CA . LEU A 1 199 ? -6.665 7.122 14.307 1.00 96.62 199 LEU A CA 1
ATOM 1599 C C . LEU A 1 199 ? -8.024 6.878 13.647 1.00 96.62 199 LEU A C 1
ATOM 1601 O O . LEU A 1 199 ? -8.955 6.388 14.307 1.00 96.62 199 LEU A O 1
ATOM 1605 N N . PRO A 1 200 ? -8.163 7.229 12.359 1.00 95.81 200 PRO A N 1
ATOM 1606 C CA . PRO A 1 200 ? -9.374 6.933 11.612 1.00 95.81 200 PRO A CA 1
ATOM 1607 C C . PRO A 1 200 ? -9.523 5.421 11.440 1.00 95.81 200 PRO A C 1
ATOM 1609 O O . PRO A 1 200 ? -8.556 4.669 11.507 1.00 95.81 200 PRO A O 1
ATOM 1612 N N . GLU A 1 201 ? -10.748 4.960 11.210 1.00 95.50 201 GLU A N 1
ATOM 1613 C CA . GLU A 1 201 ? -10.997 3.551 10.884 1.00 95.50 201 GLU A CA 1
ATOM 1614 C C . GLU A 1 201 ? -10.387 3.175 9.532 1.00 95.50 201 GLU A C 1
ATOM 1616 O O . GLU A 1 201 ? -9.766 2.127 9.389 1.00 95.50 201 GLU A O 1
ATOM 1621 N N . LEU A 1 202 ? -10.530 4.073 8.563 1.00 96.44 202 LEU A N 1
ATOM 1622 C CA . LEU A 1 202 ? -10.086 3.917 7.190 1.00 96.44 202 LEU A CA 1
ATOM 1623 C C . LEU A 1 202 ? -9.389 5.194 6.750 1.00 96.44 202 LEU A C 1
ATOM 1625 O O . LEU A 1 202 ? -9.847 6.288 7.076 1.00 96.44 202 LEU A O 1
ATOM 1629 N N . ILE A 1 203 ? -8.352 5.046 5.940 1.00 98.12 203 ILE A N 1
ATOM 1630 C CA . ILE A 1 203 ? -7.794 6.142 5.151 1.00 98.12 203 ILE A CA 1
ATOM 1631 C C . ILE A 1 203 ? -8.086 5.836 3.693 1.00 98.12 203 ILE A C 1
ATOM 1633 O O . ILE A 1 203 ? -7.813 4.732 3.229 1.00 98.12 203 ILE A O 1
ATOM 1637 N N . LEU A 1 204 ? -8.691 6.800 3.008 1.00 98.06 204 LEU A N 1
ATOM 1638 C CA . LEU A 1 204 ? -9.070 6.768 1.597 1.00 98.06 204 LEU A CA 1
ATOM 1639 C C . LEU A 1 204 ? -8.768 8.159 1.033 1.00 98.06 204 LEU A C 1
ATOM 1641 O O . LEU A 1 204 ? -9.683 8.929 0.755 1.00 98.06 204 LEU A O 1
ATOM 1645 N N . GLU A 1 205 ? -7.484 8.509 0.961 1.00 97.88 205 GLU A N 1
ATOM 1646 C CA . GLU A 1 205 ? -7.057 9.871 0.647 1.00 97.88 205 GLU A CA 1
ATOM 1647 C C . GLU A 1 205 ? -6.661 10.014 -0.825 1.00 97.88 205 GLU A C 1
ATOM 1649 O O . GLU A 1 205 ? -5.866 9.231 -1.353 1.00 97.88 205 GLU A O 1
ATOM 1654 N N . GLU A 1 206 ? -7.209 11.036 -1.480 1.00 96.94 206 GLU A N 1
ATOM 1655 C CA . GLU A 1 206 ? -6.852 11.437 -2.847 1.00 96.94 206 GLU A CA 1
ATOM 1656 C C . GLU A 1 206 ? -5.830 12.581 -2.831 1.00 96.94 206 GLU A C 1
ATOM 1658 O O . GLU A 1 206 ? -4.908 12.606 -3.646 1.00 96.94 206 GLU A O 1
ATOM 1663 N N . ASN A 1 207 ? -5.974 13.518 -1.887 1.00 94.31 207 ASN A N 1
ATOM 1664 C CA . ASN A 1 207 ? -5.175 14.731 -1.793 1.00 94.31 207 ASN A CA 1
ATOM 1665 C C . ASN A 1 207 ? -4.185 14.621 -0.636 1.00 94.31 207 ASN A C 1
ATOM 1667 O O . ASN A 1 207 ? -4.531 14.754 0.533 1.00 94.31 207 ASN A O 1
ATOM 1671 N N . THR A 1 208 ? -2.918 14.424 -0.974 1.00 95.50 208 THR A N 1
ATOM 1672 C CA . THR A 1 208 ? -1.841 14.266 0.007 1.00 95.50 208 THR A CA 1
ATOM 1673 C C . THR A 1 208 ? -0.807 15.367 -0.127 1.00 95.50 208 THR A C 1
ATOM 1675 O O . THR A 1 208 ? -0.535 15.834 -1.237 1.00 95.50 208 THR A O 1
ATOM 1678 N N . GLN A 1 209 ? -0.153 15.719 0.976 1.00 97.06 209 GLN A N 1
ATOM 1679 C CA . GLN A 1 209 ? 1.016 16.593 0.929 1.00 97.06 209 GLN A CA 1
ATOM 1680 C C . GLN A 1 209 ? 2.281 15.764 0.703 1.00 97.06 209 GLN A C 1
ATOM 1682 O O . GLN A 1 209 ? 2.437 14.683 1.265 1.00 97.06 209 GLN A O 1
ATOM 1687 N N . ILE A 1 210 ? 3.192 16.251 -0.140 1.00 97.00 210 ILE A N 1
ATOM 1688 C CA . ILE A 1 210 ? 4.495 15.605 -0.327 1.00 97.00 210 ILE A CA 1
ATOM 1689 C C . ILE A 1 210 ? 5.412 16.028 0.816 1.00 97.00 210 ILE A C 1
ATOM 1691 O O . ILE A 1 210 ? 5.634 17.220 1.027 1.00 97.00 210 ILE A O 1
ATOM 1695 N N . ILE A 1 211 ? 6.006 15.047 1.488 1.00 96.38 211 ILE A N 1
ATOM 1696 C CA . ILE A 1 211 ? 6.984 15.256 2.555 1.00 96.38 211 ILE A CA 1
ATOM 1697 C C . ILE A 1 211 ? 8.337 14.649 2.190 1.00 96.38 211 ILE A C 1
ATOM 1699 O O . ILE A 1 211 ? 8.451 13.745 1.360 1.00 96.38 211 ILE A O 1
ATOM 1703 N N . THR A 1 212 ? 9.393 15.155 2.825 1.00 94.38 212 THR A N 1
ATOM 1704 C CA . THR A 1 212 ? 10.737 14.575 2.724 1.00 94.38 212 THR A CA 1
ATOM 1705 C C . THR A 1 212 ? 10.994 13.707 3.944 1.00 94.38 212 THR A C 1
ATOM 1707 O O . THR A 1 212 ? 11.058 14.220 5.056 1.00 94.38 212 THR A O 1
ATOM 1710 N N . ALA A 1 213 ? 11.161 12.403 3.734 1.00 93.44 213 ALA A N 1
ATOM 1711 C CA . ALA A 1 213 ? 11.494 11.479 4.809 1.00 93.44 213 ALA A CA 1
ATOM 1712 C C . ALA A 1 213 ? 12.924 11.706 5.320 1.00 93.44 213 ALA A C 1
ATOM 1714 O O . ALA A 1 213 ? 13.876 11.808 4.540 1.00 93.44 213 ALA A O 1
ATOM 1715 N N . GLU A 1 214 ? 13.093 11.719 6.638 1.00 94.19 214 GLU A N 1
ATOM 1716 C CA . GLU A 1 214 ? 14.401 11.690 7.275 1.00 94.19 214 GLU A CA 1
ATOM 1717 C C . GLU A 1 214 ? 14.851 10.248 7.553 1.00 94.19 214 GLU A C 1
ATOM 1719 O O . GLU A 1 214 ? 14.060 9.310 7.663 1.00 94.19 214 GLU A O 1
ATOM 1724 N N . VAL A 1 215 ? 16.157 10.061 7.772 1.00 95.31 215 VAL A N 1
ATOM 1725 C CA . VAL A 1 215 ? 16.723 8.751 8.153 1.00 95.31 215 VAL A CA 1
ATOM 1726 C C . VAL A 1 215 ? 16.032 8.164 9.390 1.00 95.31 215 VAL A C 1
ATOM 1728 O O . VAL A 1 215 ? 15.804 6.959 9.440 1.00 95.31 215 VAL A O 1
ATOM 1731 N N . LYS A 1 216 ? 15.663 9.009 10.363 1.00 95.94 216 LYS A N 1
ATOM 1732 C CA . LYS A 1 216 ? 14.989 8.602 11.609 1.00 95.94 216 LYS A CA 1
ATOM 1733 C C . LYS A 1 216 ? 13.553 8.111 11.405 1.00 95.94 216 LYS A C 1
ATOM 1735 O O . LYS A 1 216 ? 13.029 7.422 12.274 1.00 95.94 216 LYS A O 1
ATOM 1740 N N . ASP A 1 217 ? 12.930 8.453 10.280 1.00 96.19 217 ASP A N 1
ATOM 1741 C CA . ASP A 1 217 ? 11.578 8.001 9.953 1.00 96.19 217 ASP A CA 1
ATOM 1742 C C . ASP A 1 217 ? 11.616 6.601 9.315 1.00 96.19 217 ASP A C 1
ATOM 1744 O O . ASP A 1 217 ? 10.663 5.828 9.400 1.00 96.19 217 ASP A O 1
ATOM 1748 N N . ILE A 1 218 ? 12.754 6.235 8.717 1.00 95.81 218 ILE A N 1
ATOM 1749 C CA . ILE A 1 218 ? 12.953 4.978 7.983 1.00 95.81 218 ILE A CA 1
ATOM 1750 C C . ILE A 1 218 ? 13.668 3.915 8.829 1.00 95.81 218 ILE A C 1
ATOM 1752 O O . ILE A 1 218 ? 13.329 2.730 8.767 1.00 95.81 218 ILE A O 1
ATOM 1756 N N . ILE A 1 219 ? 14.650 4.336 9.627 1.00 95.69 219 ILE A N 1
ATOM 1757 C CA . ILE A 1 219 ? 15.537 3.465 10.399 1.00 95.69 219 ILE A CA 1
ATOM 1758 C C . ILE A 1 219 ? 15.330 3.713 11.895 1.00 95.69 219 ILE A C 1
ATOM 1760 O O . ILE A 1 219 ? 15.331 4.860 12.344 1.00 95.69 219 ILE A O 1
ATOM 1764 N N . SER A 1 220 ? 15.209 2.639 12.680 1.00 95.69 220 SER A N 1
ATOM 1765 C CA . SER A 1 220 ? 15.015 2.756 14.125 1.00 95.69 220 SER A CA 1
ATOM 1766 C C . SER A 1 220 ? 16.242 3.349 14.839 1.00 95.69 220 SER A C 1
ATOM 1768 O O . SER A 1 220 ? 17.380 3.168 14.383 1.00 95.69 220 SER A O 1
ATOM 1770 N N . PRO A 1 221 ? 16.058 4.030 15.988 1.00 95.56 221 PRO A N 1
ATOM 1771 C CA . PRO A 1 221 ? 17.147 4.646 16.744 1.00 95.56 221 PRO A CA 1
ATOM 1772 C C . PRO A 1 221 ? 18.278 3.680 17.108 1.00 95.56 221 PRO A C 1
ATOM 1774 O O . PRO A 1 221 ? 19.447 4.064 17.067 1.00 95.56 221 PRO A O 1
ATOM 1777 N N . GLU A 1 222 ? 17.955 2.425 17.427 1.00 94.88 222 GLU A N 1
ATOM 1778 C CA . GLU A 1 222 ? 18.936 1.396 17.784 1.00 94.88 222 GLU A CA 1
ATOM 1779 C C . GLU A 1 222 ? 19.824 1.036 16.592 1.00 94.88 222 GLU A C 1
ATOM 1781 O O . GLU A 1 222 ? 21.043 0.926 16.732 1.00 94.88 222 GLU A O 1
ATOM 1786 N N . VAL A 1 223 ? 19.227 0.899 15.404 1.00 94.38 223 VAL A N 1
ATOM 1787 C CA . VAL A 1 223 ? 19.966 0.610 14.172 1.00 94.38 223 VAL A CA 1
ATOM 1788 C C . VAL A 1 223 ? 20.796 1.825 13.760 1.00 94.38 223 VAL A C 1
ATOM 1790 O O . VAL A 1 223 ? 21.968 1.669 13.424 1.00 94.38 223 VAL A O 1
ATOM 1793 N N . ILE A 1 224 ? 20.256 3.044 13.866 1.00 96.00 224 ILE A N 1
ATOM 1794 C CA . ILE A 1 224 ? 21.024 4.277 13.627 1.00 96.00 224 ILE A CA 1
ATOM 1795 C C . ILE A 1 224 ? 22.242 4.340 14.551 1.00 96.00 224 ILE A C 1
ATOM 1797 O O . ILE A 1 224 ? 23.344 4.637 14.091 1.00 96.00 224 ILE A O 1
ATOM 1801 N N . TYR A 1 225 ? 22.064 4.063 15.846 1.00 96.06 225 TYR A N 1
ATOM 1802 C CA . TYR A 1 225 ? 23.162 4.043 16.809 1.00 96.06 225 TYR A CA 1
ATOM 1803 C C . TYR A 1 225 ? 24.224 3.010 16.420 1.00 96.06 225 TYR A C 1
ATOM 1805 O O . TYR A 1 225 ? 25.405 3.348 16.346 1.00 96.06 225 TYR A O 1
ATOM 1813 N N . TYR A 1 226 ? 23.805 1.788 16.079 1.00 94.81 226 TYR A N 1
ATOM 1814 C CA . TYR A 1 226 ? 24.708 0.740 15.609 1.00 94.81 226 TYR A CA 1
ATOM 1815 C C . TYR A 1 226 ? 25.515 1.177 14.376 1.00 94.81 226 TYR A C 1
ATOM 1817 O O . TYR A 1 226 ? 26.741 1.073 14.384 1.00 94.81 226 TYR A O 1
ATOM 1825 N N . LEU A 1 227 ? 24.863 1.735 13.350 1.00 95.00 227 LEU A N 1
ATOM 1826 C CA . LEU A 1 227 ? 25.531 2.210 12.132 1.00 95.00 227 LEU A CA 1
ATOM 1827 C C . LEU A 1 227 ? 26.506 3.362 12.415 1.00 95.00 227 LEU A C 1
ATOM 1829 O O . LEU A 1 227 ? 27.601 3.391 11.853 1.00 95.00 227 LEU A O 1
ATOM 1833 N N . LYS A 1 228 ? 26.162 4.277 13.332 1.00 96.44 228 LYS A N 1
ATOM 1834 C CA . LYS A 1 228 ? 27.085 5.330 13.789 1.00 96.44 228 LYS A CA 1
ATOM 1835 C C . LYS A 1 228 ? 28.322 4.744 14.465 1.00 96.44 228 LYS A C 1
ATOM 1837 O O . LYS A 1 228 ? 29.426 5.209 14.199 1.00 96.44 228 LYS A O 1
ATOM 1842 N N . CYS A 1 229 ? 28.165 3.713 15.297 1.00 96.19 229 CYS A N 1
ATOM 1843 C CA . CYS A 1 229 ? 29.295 3.013 15.915 1.00 96.19 229 CYS A CA 1
ATOM 1844 C C . CYS A 1 229 ? 30.189 2.296 14.889 1.00 96.19 229 CYS A C 1
ATOM 1846 O O . CYS A 1 229 ? 31.374 2.118 15.153 1.00 96.19 229 CYS A O 1
ATOM 1848 N N . GLN A 1 230 ? 29.656 1.934 13.717 1.00 95.25 230 GLN A N 1
ATOM 1849 C CA . GLN A 1 230 ? 30.437 1.434 12.576 1.00 95.25 230 GLN A CA 1
ATOM 1850 C C . GLN A 1 230 ? 31.112 2.558 11.758 1.00 95.25 230 GLN A C 1
ATOM 1852 O O . GLN A 1 230 ? 31.768 2.284 10.757 1.00 95.25 230 GLN A O 1
ATOM 1857 N N . GLY A 1 231 ? 30.961 3.824 12.161 1.00 96.19 231 GLY A N 1
ATOM 1858 C CA . GLY A 1 231 ? 31.573 4.980 11.506 1.00 96.19 231 GLY A CA 1
ATOM 1859 C C . GLY A 1 231 ? 30.784 5.552 10.325 1.00 96.19 231 GLY A C 1
ATOM 1860 O O . GLY A 1 231 ? 31.291 6.455 9.660 1.00 96.19 231 GLY A O 1
ATOM 1861 N N . LEU A 1 232 ? 29.559 5.076 10.061 1.00 95.94 232 LEU A N 1
ATOM 1862 C CA . LEU A 1 232 ? 28.738 5.607 8.970 1.00 95.94 232 LEU A CA 1
ATOM 1863 C C . LEU A 1 232 ? 28.180 6.993 9.301 1.00 95.94 232 LEU A C 1
ATOM 1865 O O . LEU A 1 232 ? 27.628 7.230 10.383 1.00 95.94 232 LEU A O 1
ATOM 1869 N N . LYS A 1 233 ? 28.235 7.897 8.319 1.00 94.31 233 LYS A N 1
ATOM 1870 C CA . LYS A 1 233 ? 27.524 9.177 8.369 1.00 94.31 233 LYS A CA 1
ATOM 1871 C C . LYS A 1 233 ? 26.049 8.965 8.060 1.00 94.31 233 LYS A C 1
ATOM 1873 O O . LYS A 1 233 ? 25.665 8.060 7.326 1.00 94.31 233 LYS A O 1
ATOM 1878 N N . GLN A 1 234 ? 25.206 9.868 8.554 1.00 89.75 234 GLN A N 1
ATOM 1879 C CA . GLN A 1 234 ? 23.759 9.801 8.336 1.00 89.75 234 GLN A CA 1
ATOM 1880 C C . GLN A 1 234 ? 23.374 9.770 6.846 1.00 89.75 234 GLN A C 1
ATOM 1882 O O . GLN A 1 234 ? 22.473 9.029 6.469 1.00 89.75 234 GLN A O 1
ATOM 1887 N N . SER A 1 235 ? 24.100 10.497 5.991 1.00 89.50 235 SER A N 1
ATOM 1888 C CA . SER A 1 235 ? 23.894 10.508 4.535 1.00 89.50 235 SER A CA 1
ATOM 1889 C C . SER A 1 235 ? 24.142 9.158 3.851 1.00 89.50 235 SER A C 1
ATOM 1891 O O . SER A 1 235 ? 23.688 8.952 2.732 1.00 89.50 235 SER A O 1
ATOM 1893 N N . GLU A 1 236 ? 24.869 8.248 4.499 1.00 92.25 236 GLU A N 1
ATOM 1894 C CA . GLU A 1 236 ? 25.269 6.948 3.945 1.00 92.25 236 GLU A CA 1
ATOM 1895 C C . GLU A 1 236 ? 24.348 5.815 4.431 1.00 92.25 236 GLU A C 1
ATOM 1897 O O . GLU A 1 236 ? 24.304 4.744 3.828 1.00 92.25 236 GLU A O 1
ATOM 1902 N N . MET A 1 237 ? 23.574 6.045 5.499 1.00 94.62 237 MET A N 1
ATOM 1903 C CA . MET A 1 237 ? 22.811 4.995 6.185 1.00 94.62 237 MET A CA 1
ATOM 1904 C C . MET A 1 237 ? 21.706 4.384 5.323 1.00 94.62 237 MET A C 1
ATOM 1906 O O . MET A 1 237 ? 21.559 3.166 5.328 1.00 94.62 237 MET A O 1
ATOM 1910 N N . LEU A 1 238 ? 20.951 5.193 4.568 1.00 91.88 238 LEU A N 1
ATOM 1911 C CA . LEU A 1 238 ? 19.872 4.675 3.714 1.00 91.88 238 LEU A CA 1
ATOM 1912 C C . LEU A 1 238 ? 20.416 3.745 2.628 1.00 91.88 238 LEU A C 1
ATOM 1914 O O . LEU A 1 238 ? 19.888 2.655 2.444 1.00 91.88 238 LEU A O 1
ATOM 1918 N N . GLN A 1 239 ? 21.509 4.146 1.970 1.00 89.69 239 GLN A N 1
ATOM 1919 C CA . GLN A 1 239 ? 22.168 3.328 0.951 1.00 89.69 239 GLN A CA 1
ATOM 1920 C C . GLN A 1 239 ? 22.771 2.051 1.546 1.00 89.69 239 GLN A C 1
ATOM 1922 O O . GLN A 1 239 ? 22.803 1.021 0.876 1.00 89.69 239 GLN A O 1
ATOM 1927 N N . TYR A 1 240 ? 23.247 2.119 2.791 1.00 90.69 240 TYR A N 1
ATOM 1928 C CA . TYR A 1 240 ? 23.790 0.962 3.491 1.00 90.69 240 TYR A CA 1
ATOM 1929 C C . TYR A 1 240 ? 22.715 -0.082 3.807 1.00 90.69 240 TYR A C 1
ATOM 1931 O O . TYR A 1 240 ? 22.948 -1.270 3.599 1.00 90.69 240 TYR A O 1
ATOM 1939 N N . VAL A 1 241 ? 21.538 0.339 4.290 1.00 88.69 241 VAL A N 1
ATOM 1940 C CA . VAL A 1 241 ? 20.448 -0.604 4.609 1.00 88.69 241 VAL A CA 1
ATOM 1941 C C . VAL A 1 241 ? 19.727 -1.118 3.364 1.00 88.69 241 VAL A C 1
ATOM 1943 O O . VAL A 1 241 ? 19.218 -2.236 3.378 1.00 88.69 241 VAL A O 1
ATOM 1946 N N . SER A 1 242 ? 19.695 -0.336 2.280 1.00 88.38 242 SER A N 1
ATOM 1947 C CA . SER A 1 242 ? 19.195 -0.777 0.978 1.00 88.38 242 SER A CA 1
ATOM 1948 C C . SER A 1 242 ? 19.687 0.126 -0.150 1.00 88.38 242 SER A C 1
ATOM 1950 O O . SER A 1 242 ? 19.534 1.348 -0.115 1.00 88.38 242 SER A O 1
ATOM 1952 N N . SER 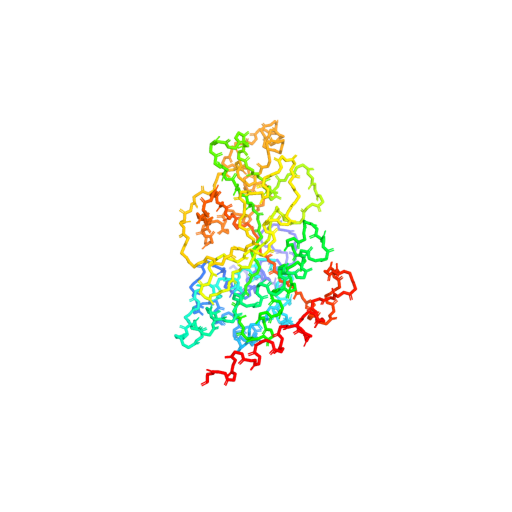A 1 243 ? 20.205 -0.484 -1.217 1.00 84.81 243 SER A N 1
ATOM 1953 C CA . SER A 1 243 ? 20.687 0.248 -2.390 1.00 84.81 243 SER A CA 1
ATOM 1954 C C . SER A 1 243 ? 19.575 0.964 -3.169 1.00 84.81 243 SER A C 1
ATOM 1956 O O . SER A 1 243 ? 19.870 1.922 -3.879 1.00 84.81 243 SER A O 1
ATOM 1958 N N . GLU A 1 244 ? 18.314 0.537 -3.025 1.00 87.69 244 GLU A N 1
ATOM 1959 C CA . GLU A 1 244 ? 17.184 1.045 -3.818 1.00 87.69 244 GLU A CA 1
ATOM 1960 C C . GLU A 1 244 ? 16.403 2.174 -3.137 1.00 87.69 244 GLU A C 1
ATOM 1962 O O . GLU A 1 244 ? 15.777 2.977 -3.826 1.00 87.69 244 GLU A O 1
ATOM 1967 N N . VAL A 1 245 ? 16.448 2.286 -1.804 1.00 91.00 245 VAL A N 1
ATOM 1968 C CA . VAL A 1 245 ? 15.583 3.218 -1.050 1.00 91.00 245 VAL A CA 1
ATOM 1969 C C . VAL A 1 245 ? 15.734 4.661 -1.523 1.00 91.00 245 VAL A C 1
ATOM 1971 O O . VAL A 1 245 ? 14.738 5.345 -1.739 1.00 91.00 245 VAL A O 1
ATOM 1974 N N . ASN A 1 246 ? 16.964 5.119 -1.768 1.00 90.88 246 ASN A N 1
ATOM 1975 C CA . ASN A 1 246 ? 17.202 6.475 -2.270 1.00 90.88 246 ASN A CA 1
ATOM 1976 C C . ASN A 1 246 ? 16.600 6.714 -3.662 1.00 90.88 246 ASN A C 1
ATOM 1978 O O . ASN A 1 246 ? 16.203 7.837 -3.965 1.00 90.88 246 ASN A O 1
ATOM 1982 N N . ASN A 1 247 ? 16.561 5.696 -4.523 1.00 91.38 247 ASN A N 1
ATOM 1983 C CA . ASN A 1 247 ? 15.959 5.815 -5.850 1.00 91.38 247 ASN A CA 1
ATOM 1984 C C . ASN A 1 247 ? 14.433 5.788 -5.752 1.00 91.38 247 ASN A C 1
ATOM 1986 O O . ASN A 1 247 ? 13.771 6.598 -6.397 1.00 91.38 247 ASN A O 1
ATOM 1990 N N . ILE A 1 248 ? 13.883 4.926 -4.894 1.00 94.56 248 ILE A N 1
ATOM 1991 C CA . ILE A 1 248 ? 12.444 4.864 -4.632 1.00 94.56 248 ILE A CA 1
ATOM 1992 C C . ILE A 1 248 ? 11.948 6.206 -4.096 1.00 94.56 248 ILE A C 1
ATOM 1994 O O . ILE A 1 248 ? 11.050 6.772 -4.701 1.00 94.56 248 ILE A O 1
ATOM 1998 N N . LEU A 1 249 ? 12.579 6.780 -3.069 1.00 93.38 249 LEU A N 1
ATOM 1999 C CA . LEU A 1 249 ? 12.154 8.061 -2.481 1.00 93.38 249 LEU A CA 1
ATOM 2000 C C . LEU A 1 249 ? 12.235 9.251 -3.453 1.00 93.38 249 LEU A C 1
ATOM 2002 O O . LEU A 1 249 ? 11.525 10.238 -3.278 1.00 93.38 249 LEU A O 1
ATOM 2006 N N . LYS A 1 250 ? 13.092 9.179 -4.480 1.00 92.12 250 LYS A N 1
ATOM 2007 C CA . LYS A 1 250 ? 13.170 10.206 -5.534 1.00 92.12 250 LYS A CA 1
ATOM 2008 C C . LYS A 1 250 ? 12.018 10.120 -6.532 1.00 92.12 250 LYS A C 1
ATOM 2010 O O . LYS A 1 250 ? 11.630 11.142 -7.086 1.00 92.12 250 LYS A O 1
ATOM 2015 N N . ILE A 1 251 ? 11.534 8.911 -6.816 1.00 93.50 251 ILE A N 1
ATOM 2016 C CA . ILE A 1 251 ? 10.512 8.664 -7.846 1.00 93.50 251 ILE A CA 1
ATOM 2017 C C . ILE A 1 251 ? 9.107 8.592 -7.241 1.00 93.50 251 ILE A C 1
ATOM 2019 O O . ILE A 1 251 ? 8.146 9.080 -7.834 1.00 93.50 251 ILE A O 1
ATOM 2023 N N . PHE A 1 252 ? 9.000 8.000 -6.058 1.00 94.81 252 PHE A N 1
ATOM 2024 C CA . PHE A 1 252 ? 7.781 7.815 -5.292 1.00 94.81 252 PHE A CA 1
ATOM 2025 C C . PHE A 1 252 ? 7.873 8.694 -4.042 1.00 94.81 252 PHE A C 1
ATOM 2027 O O . PHE A 1 252 ? 8.541 8.309 -3.077 1.00 94.81 252 PHE A O 1
ATOM 2034 N N . PRO A 1 253 ? 7.261 9.891 -4.062 1.00 90.19 253 PRO A N 1
ATOM 2035 C CA . PRO A 1 253 ? 7.337 10.805 -2.934 1.00 90.19 253 PRO A CA 1
ATOM 2036 C C . PRO A 1 253 ? 6.731 10.172 -1.680 1.00 90.19 253 PRO A C 1
ATOM 2038 O O . PRO A 1 253 ? 5.787 9.383 -1.755 1.00 90.19 253 PRO A O 1
ATOM 2041 N N . SER A 1 254 ? 7.279 10.537 -0.522 1.00 95.75 254 SER A N 1
ATOM 2042 C CA . SER A 1 254 ? 6.618 10.255 0.752 1.00 95.75 254 SER A CA 1
ATOM 2043 C C . SER A 1 254 ? 5.424 11.187 0.899 1.00 95.75 254 SER A C 1
ATOM 2045 O O . SER A 1 254 ? 5.497 12.354 0.508 1.00 95.75 254 SER A O 1
ATOM 2047 N N . LEU A 1 255 ? 4.328 10.656 1.422 1.00 97.94 255 LEU A N 1
ATOM 2048 C CA . LEU A 1 255 ? 3.043 11.338 1.468 1.00 97.94 255 LEU A CA 1
ATOM 2049 C C . LEU A 1 255 ? 2.630 11.564 2.911 1.00 97.94 255 LEU A C 1
ATOM 2051 O O . LEU A 1 255 ? 2.860 10.715 3.766 1.00 97.94 255 LEU A O 1
ATOM 2055 N N . GLU A 1 256 ? 1.988 12.688 3.163 1.00 98.19 256 GLU A N 1
ATOM 2056 C CA . GLU A 1 256 ? 1.376 13.006 4.437 1.00 98.19 256 GLU A CA 1
ATOM 2057 C C . GLU A 1 256 ? -0.136 13.129 4.273 1.00 98.19 256 GLU A C 1
ATOM 2059 O O . GLU A 1 256 ? -0.629 13.747 3.321 1.00 98.19 256 GLU A O 1
ATOM 2064 N N . VAL A 1 257 ? -0.850 12.492 5.197 1.00 98.12 257 VAL A N 1
ATOM 2065 C CA . VAL A 1 257 ? -2.307 12.467 5.281 1.00 98.12 257 VAL A CA 1
ATOM 2066 C C . VAL A 1 257 ? -2.708 13.107 6.603 1.00 98.12 257 VAL A C 1
ATOM 2068 O O . VAL A 1 257 ? -2.377 12.597 7.677 1.00 98.12 257 VAL A O 1
ATOM 2071 N N . GLU A 1 258 ? -3.433 14.218 6.521 1.00 96.38 258 GLU A N 1
ATOM 2072 C CA . GLU A 1 258 ? -4.036 14.869 7.680 1.00 96.38 258 GLU A CA 1
ATOM 2073 C C . GLU A 1 258 ? -5.394 14.227 7.972 1.00 96.38 258 GLU A C 1
ATOM 2075 O O . GLU A 1 258 ? -6.305 14.231 7.148 1.00 96.38 258 GLU A O 1
ATOM 2080 N N . CYS A 1 259 ? -5.523 13.649 9.160 1.00 92.19 259 CYS A N 1
ATOM 2081 C CA . CYS A 1 259 ? -6.775 13.136 9.700 1.00 92.19 259 CYS A CA 1
ATOM 2082 C C . CYS A 1 259 ? -7.285 14.090 10.786 1.00 92.19 259 CYS A C 1
ATOM 2084 O O . CYS A 1 259 ? -6.514 14.862 11.348 1.00 92.19 259 CYS A O 1
ATOM 2086 N N . GLU A 1 260 ? -8.557 13.971 11.184 1.00 86.38 260 GLU A N 1
ATOM 2087 C CA . GLU A 1 260 ? -9.183 14.863 12.184 1.00 86.38 260 GLU A CA 1
ATOM 2088 C C . GLU A 1 260 ? -8.368 15.073 13.474 1.00 86.38 260 GLU A C 1
ATOM 2090 O O . GLU A 1 260 ? -8.492 16.105 14.128 1.00 86.38 260 GLU A O 1
ATOM 2095 N N . LYS A 1 261 ? -7.586 14.067 13.884 1.00 92.56 261 LYS A N 1
ATOM 2096 C CA . LYS A 1 261 ? -6.828 14.064 15.143 1.00 92.56 261 LYS A CA 1
ATOM 2097 C C . LYS A 1 261 ? -5.362 13.685 14.972 1.00 92.56 261 LYS A C 1
ATOM 2099 O O . LYS A 1 261 ? -4.669 13.539 15.967 1.00 92.56 261 LYS A O 1
ATOM 2104 N N . SER A 1 262 ? -4.879 13.410 13.772 1.00 96.38 262 SER A N 1
ATOM 2105 C CA . SER A 1 262 ? -3.522 12.887 13.616 1.00 96.38 262 SER A CA 1
ATOM 2106 C C . SER A 1 262 ? -2.964 13.193 12.244 1.00 96.38 262 SER A C 1
ATOM 2108 O O . SER A 1 262 ? -3.707 13.326 11.277 1.00 96.38 262 SER A O 1
ATOM 2110 N N . LEU A 1 263 ? -1.642 13.285 12.174 1.00 97.75 263 LEU A N 1
ATOM 2111 C CA . LEU A 1 263 ? -0.911 13.494 10.934 1.00 97.75 263 LEU A CA 1
ATOM 2112 C C . LEU A 1 263 ? -0.097 12.238 10.642 1.00 97.75 263 LEU A C 1
ATOM 2114 O O . LEU A 1 263 ? 0.684 11.796 11.489 1.00 97.75 263 LEU A O 1
ATOM 2118 N N . LEU A 1 264 ? -0.320 11.625 9.482 1.00 98.56 264 LEU A N 1
ATOM 2119 C CA . LEU A 1 264 ? 0.277 10.342 9.132 1.00 98.56 264 LEU A CA 1
ATOM 2120 C C . LEU A 1 264 ? 1.223 10.490 7.946 1.00 98.56 264 LEU A C 1
ATOM 2122 O O . LEU A 1 264 ? 0.793 10.823 6.847 1.00 98.56 264 LEU A O 1
ATOM 2126 N N . GLY A 1 265 ? 2.502 10.183 8.160 1.00 98.44 265 GLY A N 1
ATOM 2127 C CA . GLY A 1 265 ? 3.524 10.181 7.115 1.00 98.44 265 GLY A CA 1
ATOM 2128 C C . GLY A 1 265 ? 3.762 8.777 6.560 1.00 98.44 265 GLY A C 1
ATOM 2129 O O . GLY A 1 265 ? 4.385 7.955 7.234 1.00 98.44 265 GLY A O 1
ATOM 2130 N N . TYR A 1 266 ? 3.307 8.524 5.335 1.00 98.50 266 TYR A N 1
ATOM 2131 C CA . TYR A 1 266 ? 3.476 7.296 4.558 1.00 98.50 266 TYR A CA 1
ATOM 2132 C C . TYR A 1 266 ? 4.743 7.361 3.695 1.00 98.50 266 TYR A C 1
ATOM 2134 O O . TYR A 1 266 ? 4.820 8.095 2.707 1.00 98.50 266 TYR A O 1
ATOM 2142 N N . ILE A 1 267 ? 5.755 6.570 4.053 1.00 98.06 267 ILE A N 1
ATOM 2143 C CA . ILE A 1 267 ? 7.095 6.636 3.459 1.00 98.06 267 ILE A CA 1
ATOM 2144 C C . ILE A 1 267 ? 7.362 5.357 2.670 1.00 98.06 267 ILE A C 1
ATOM 2146 O O . ILE A 1 267 ? 7.742 4.323 3.228 1.00 98.06 267 ILE A O 1
ATOM 2150 N N . THR A 1 268 ? 7.163 5.423 1.354 1.00 96.44 268 THR A N 1
ATOM 2151 C CA . THR A 1 268 ? 7.350 4.278 0.453 1.00 96.44 268 THR A CA 1
ATOM 2152 C C . THR A 1 268 ? 8.832 3.940 0.309 1.00 96.44 268 THR A C 1
ATOM 2154 O O . THR A 1 268 ? 9.636 4.771 -0.103 1.00 96.44 268 THR A O 1
ATOM 2157 N N . THR A 1 269 ? 9.202 2.697 0.612 1.00 95.00 269 THR A N 1
ATOM 2158 C CA . THR A 1 269 ? 10.588 2.201 0.490 1.00 95.00 269 THR A CA 1
ATOM 2159 C C . THR A 1 269 ? 10.696 0.890 -0.284 1.00 95.00 269 THR A C 1
ATOM 2161 O O . THR A 1 269 ? 11.801 0.481 -0.630 1.00 95.00 269 THR A O 1
ATOM 2164 N N . ALA A 1 270 ? 9.566 0.240 -0.559 1.00 94.94 270 ALA A N 1
ATOM 2165 C CA . ALA A 1 270 ? 9.454 -0.975 -1.349 1.00 94.94 270 ALA A CA 1
ATOM 2166 C C . ALA A 1 270 ? 8.011 -1.145 -1.853 1.00 94.94 270 ALA A C 1
ATOM 2168 O O . ALA A 1 270 ? 7.099 -0.426 -1.440 1.00 94.94 270 ALA A O 1
ATOM 2169 N N . PHE A 1 271 ? 7.802 -2.144 -2.706 1.00 96.12 271 PHE A N 1
ATOM 2170 C CA . PHE A 1 271 ? 6.486 -2.524 -3.212 1.00 96.12 271 PHE A CA 1
ATOM 2171 C C . PHE A 1 271 ? 6.198 -3.996 -2.928 1.00 96.12 271 PHE A C 1
ATOM 2173 O O . PHE A 1 271 ? 7.096 -4.787 -2.627 1.00 96.12 271 PHE A O 1
ATOM 2180 N N . GLY A 1 272 ? 4.923 -4.362 -2.974 1.00 93.50 272 GLY A N 1
ATOM 2181 C CA . GLY A 1 272 ? 4.465 -5.739 -2.864 1.00 93.50 272 GLY A CA 1
ATOM 2182 C C . GLY A 1 272 ? 3.507 -6.112 -3.985 1.00 93.50 272 GLY A C 1
ATOM 2183 O O . GLY A 1 272 ? 2.793 -5.266 -4.516 1.00 93.50 272 GLY A O 1
ATOM 2184 N N . ALA A 1 273 ? 3.486 -7.402 -4.294 1.00 91.06 273 ALA A N 1
ATOM 2185 C CA . ALA A 1 273 ? 2.577 -8.010 -5.249 1.00 91.06 273 ALA A CA 1
ATOM 2186 C C . ALA A 1 273 ? 2.223 -9.429 -4.766 1.00 91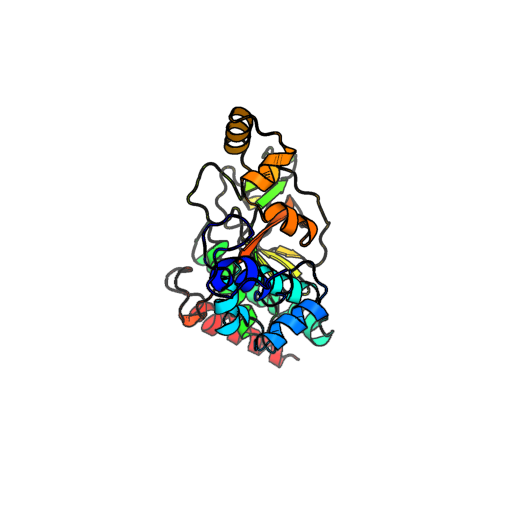.06 273 ALA A C 1
ATOM 2188 O O . ALA A 1 273 ? 3.133 -10.234 -4.547 1.00 91.06 273 ALA A O 1
ATOM 2189 N N . PRO A 1 274 ? 0.938 -9.751 -4.537 1.00 91.88 274 PRO A N 1
ATOM 2190 C CA . PRO A 1 274 ? 0.517 -11.116 -4.248 1.00 91.88 274 PRO A CA 1
ATOM 2191 C C . PRO A 1 274 ? 0.556 -11.965 -5.524 1.00 91.88 274 PRO A C 1
ATOM 2193 O O . PRO A 1 274 ? -0.261 -11.775 -6.420 1.00 91.88 274 PRO A O 1
ATOM 2196 N N . ILE A 1 275 ? 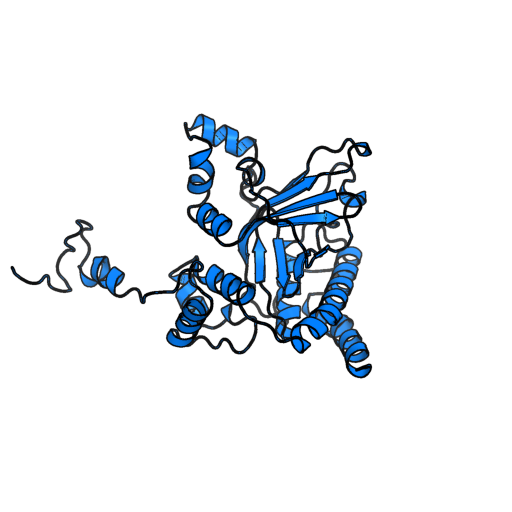1.484 -12.924 -5.594 1.00 89.62 275 ILE A N 1
ATOM 2197 C CA . ILE A 1 275 ? 1.572 -13.858 -6.733 1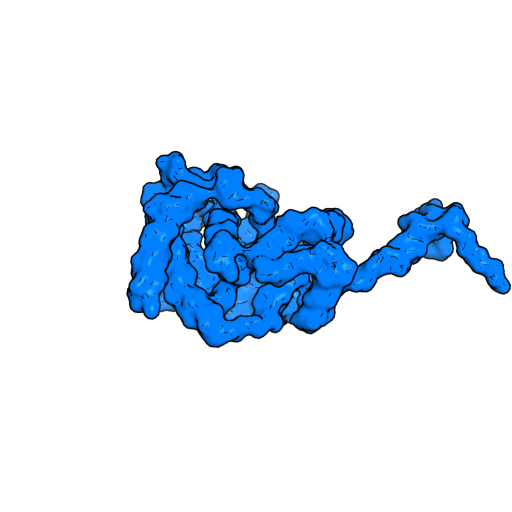.00 89.62 275 ILE A CA 1
ATOM 2198 C C . ILE A 1 275 ? 0.362 -14.803 -6.758 1.00 89.62 275 ILE A C 1
ATOM 2200 O O . ILE A 1 275 ? -0.137 -15.164 -7.820 1.00 89.62 275 ILE A O 1
ATOM 2204 N N . GLU A 1 276 ? -0.129 -15.190 -5.583 1.00 92.88 276 GLU A N 1
ATOM 2205 C CA . GLU A 1 276 ? -1.274 -16.085 -5.434 1.00 92.88 276 GLU A CA 1
ATOM 2206 C C . GLU A 1 276 ? -2.591 -15.401 -5.818 1.00 92.88 276 GLU A C 1
ATOM 2208 O O . GLU A 1 276 ? -2.843 -14.251 -5.456 1.00 92.88 276 GLU A O 1
ATOM 2213 N N . GLU A 1 277 ? -3.457 -16.136 -6.516 1.00 95.25 277 GLU A N 1
ATOM 2214 C CA . GLU A 1 277 ? -4.850 -15.738 -6.746 1.00 95.25 277 GLU A CA 1
ATOM 2215 C C . GLU A 1 277 ? -5.636 -15.687 -5.426 1.00 95.25 277 GLU A C 1
ATOM 2217 O O . GLU A 1 277 ? -5.309 -16.401 -4.473 1.00 95.25 277 GLU A O 1
ATOM 2222 N N . LEU A 1 278 ? -6.698 -14.873 -5.371 1.00 96.69 278 LEU A N 1
ATOM 2223 C CA . LEU A 1 278 ? -7.453 -14.617 -4.136 1.00 96.69 278 LEU A CA 1
ATOM 2224 C C . LEU A 1 278 ? -7.966 -15.903 -3.468 1.00 96.69 278 LEU A C 1
ATOM 2226 O O . LEU A 1 278 ? -7.976 -16.002 -2.243 1.00 96.69 278 LEU A O 1
ATOM 2230 N N . GLU A 1 279 ? -8.366 -16.898 -4.262 1.00 96.06 279 GLU A N 1
ATOM 2231 C CA . GLU A 1 279 ? -8.819 -18.216 -3.805 1.00 96.06 279 GLU A CA 1
ATOM 2232 C C . GLU A 1 279 ? -7.781 -18.944 -2.938 1.00 96.06 279 GLU A C 1
ATOM 2234 O O . GLU A 1 279 ? -8.145 -19.732 -2.055 1.00 96.06 279 GLU A O 1
ATOM 2239 N N . HIS A 1 280 ? -6.498 -18.690 -3.196 1.00 95.81 280 HIS A N 1
ATOM 2240 C CA . HIS A 1 280 ? -5.370 -19.383 -2.583 1.00 95.81 280 HIS A CA 1
ATOM 2241 C C . HIS A 1 280 ? -4.728 -18.596 -1.436 1.00 95.81 280 HIS A C 1
ATOM 2243 O O . HIS A 1 280 ? -4.040 -19.201 -0.617 1.00 95.81 280 HIS A O 1
ATOM 2249 N N . ILE A 1 281 ? -5.019 -17.298 -1.298 1.00 94.88 281 ILE A N 1
ATOM 2250 C CA . ILE A 1 281 ? -4.514 -16.492 -0.182 1.00 94.88 281 ILE A CA 1
ATOM 2251 C C . ILE A 1 281 ? -5.212 -16.922 1.115 1.00 94.88 281 ILE A C 1
ATOM 2253 O O . ILE A 1 281 ? -6.375 -16.598 1.367 1.00 94.88 281 ILE A O 1
ATOM 2257 N N . LYS A 1 282 ? -4.477 -17.644 1.969 1.00 94.94 282 LYS A N 1
ATOM 2258 C CA . LYS A 1 282 ? -4.943 -18.110 3.292 1.00 94.94 282 LYS A CA 1
ATOM 2259 C C . LYS A 1 282 ? -4.303 -17.387 4.473 1.00 94.94 282 LYS A C 1
ATOM 2261 O O . LYS A 1 282 ? -4.627 -17.688 5.616 1.00 94.94 282 LYS A O 1
ATOM 2266 N N . SER A 1 283 ? -3.410 -16.430 4.219 1.00 93.31 283 SER A N 1
ATOM 2267 C CA . SER A 1 283 ? -2.696 -15.724 5.287 1.00 93.31 283 SER A CA 1
ATOM 2268 C C . SER A 1 283 ? -3.606 -14.817 6.121 1.00 93.31 283 SER A C 1
ATOM 2270 O O . SER A 1 283 ? -3.316 -14.589 7.296 1.00 93.31 283 SER A O 1
ATOM 2272 N N . LEU A 1 284 ? -4.721 -14.341 5.550 1.00 94.88 284 LEU A N 1
ATOM 2273 C CA . LEU A 1 284 ? -5.769 -13.584 6.235 1.00 94.88 284 LEU A CA 1
ATOM 2274 C C . LEU A 1 284 ? -6.955 -14.482 6.591 1.00 94.88 284 LEU A C 1
ATOM 2276 O O . LEU A 1 284 ? -7.894 -14.616 5.812 1.00 94.88 284 LEU A O 1
ATOM 2280 N N . ASP A 1 285 ? -6.883 -15.075 7.780 1.00 95.31 285 ASP A N 1
ATOM 2281 C CA . ASP A 1 285 ? -7.976 -15.815 8.413 1.00 95.31 285 ASP A CA 1
ATOM 2282 C C . ASP A 1 285 ? -8.697 -14.902 9.416 1.00 95.31 285 ASP A C 1
ATOM 2284 O O . ASP A 1 285 ? -8.087 -14.425 10.380 1.00 95.31 285 ASP A O 1
ATOM 2288 N N . LEU A 1 286 ? -9.977 -14.622 9.164 1.00 95.06 286 LEU A N 1
ATOM 2289 C CA . LEU A 1 286 ? -10.833 -13.790 10.009 1.00 95.06 286 LEU A CA 1
ATOM 2290 C C . LEU A 1 286 ? -11.967 -14.644 10.585 1.00 95.06 286 LEU A C 1
ATOM 2292 O O . LEU A 1 286 ? -13.130 -14.497 10.217 1.00 95.06 286 LEU A O 1
ATOM 2296 N N . ASN A 1 287 ? -11.608 -15.554 11.495 1.00 91.75 287 ASN A N 1
ATOM 2297 C CA . ASN A 1 287 ? -12.509 -16.529 12.123 1.00 91.75 287 ASN A CA 1
ATOM 2298 C C . ASN A 1 287 ? -13.128 -17.519 11.120 1.00 91.75 287 ASN A C 1
ATOM 2300 O O . ASN A 1 287 ? -14.334 -17.762 11.127 1.00 91.75 287 ASN A O 1
ATOM 2304 N N . GLY A 1 288 ? -12.293 -18.092 10.254 1.00 92.12 288 GLY A N 1
ATOM 2305 C CA . GLY A 1 288 ? -12.690 -19.050 9.225 1.00 92.12 288 GLY A CA 1
ATOM 2306 C C . GLY A 1 288 ? -13.195 -18.408 7.933 1.00 92.12 288 GLY A C 1
ATOM 2307 O O . GLY A 1 288 ? -13.459 -19.130 6.976 1.00 92.12 288 GLY A O 1
ATOM 2308 N N . MET A 1 289 ? -13.300 -17.075 7.883 1.00 94.06 289 MET A N 1
ATOM 2309 C CA . MET A 1 289 ? -13.553 -16.331 6.651 1.00 94.06 289 MET A CA 1
ATOM 2310 C C . MET A 1 289 ? -12.235 -15.877 6.022 1.00 94.06 289 MET A C 1
ATOM 2312 O O . MET A 1 289 ? -11.486 -15.103 6.623 1.00 94.06 289 MET A O 1
ATOM 2316 N N . TYR A 1 290 ? -11.970 -16.328 4.796 1.00 97.19 290 TYR A N 1
ATOM 2317 C CA . TYR A 1 290 ? -10.823 -15.898 3.999 1.00 97.19 290 TYR A CA 1
ATOM 2318 C C . TYR A 1 290 ? -11.208 -14.768 3.039 1.00 97.19 290 TYR A C 1
ATOM 2320 O O . TYR A 1 290 ? -12.384 -14.483 2.806 1.00 97.19 290 TYR A O 1
ATOM 2328 N N . GLY A 1 291 ? -10.203 -14.141 2.419 1.00 97.06 291 GLY A N 1
ATOM 2329 C CA . GLY A 1 291 ? -10.410 -13.039 1.472 1.00 97.06 291 GLY A CA 1
ATOM 2330 C C . GLY A 1 291 ? -11.406 -13.358 0.349 1.00 97.06 291 GLY A C 1
ATOM 2331 O O . GLY A 1 291 ? -12.242 -12.523 0.009 1.00 97.06 291 GLY A O 1
ATOM 2332 N N . ILE A 1 292 ? -11.369 -14.584 -0.181 1.00 98.06 292 ILE A N 1
ATOM 2333 C CA . ILE A 1 292 ? -12.302 -15.039 -1.218 1.00 98.06 292 ILE A CA 1
ATOM 2334 C C . ILE A 1 292 ? -13.753 -15.152 -0.725 1.00 98.06 292 ILE A C 1
ATOM 2336 O O . ILE A 1 292 ? -14.677 -14.867 -1.489 1.00 98.06 292 ILE A O 1
ATOM 2340 N N . ASP A 1 293 ? -13.957 -15.531 0.537 1.00 98.00 293 ASP A N 1
ATOM 2341 C CA . ASP A 1 293 ? -15.287 -15.678 1.134 1.00 98.00 293 ASP A CA 1
ATOM 2342 C C . ASP A 1 293 ? -15.890 -14.289 1.361 1.00 98.00 293 ASP A C 1
ATOM 2344 O O . ASP A 1 293 ? -16.994 -14.005 0.903 1.00 98.00 293 ASP A O 1
ATOM 2348 N N . ILE A 1 294 ? -15.102 -13.364 1.925 1.00 97.81 294 ILE A N 1
ATOM 2349 C CA . ILE A 1 294 ? -15.475 -11.947 2.081 1.00 97.81 294 ILE A CA 1
ATOM 2350 C C . ILE A 1 294 ? -15.856 -11.340 0.725 1.00 97.81 294 ILE A C 1
ATOM 2352 O O . ILE A 1 294 ? -16.875 -10.656 0.598 1.00 97.81 294 ILE A O 1
ATOM 2356 N N . TYR A 1 295 ? -15.062 -11.618 -0.310 1.00 98.50 295 TYR A N 1
ATOM 2357 C CA . TYR A 1 295 ? -15.335 -11.139 -1.657 1.00 98.50 295 TYR A CA 1
ATOM 2358 C C . TYR A 1 295 ? -16.677 -11.651 -2.199 1.00 98.50 295 TYR A C 1
ATOM 2360 O O . TYR A 1 295 ? -17.526 -10.858 -2.616 1.00 98.50 295 TYR A O 1
ATOM 2368 N N . LYS A 1 296 ? -16.894 -12.970 -2.173 1.00 98.31 296 LYS A N 1
ATOM 2369 C CA . LYS A 1 296 ? -18.080 -13.605 -2.765 1.00 98.31 296 LYS A CA 1
ATOM 2370 C C . LYS A 1 296 ? -19.358 -13.355 -1.971 1.00 98.31 296 LYS A C 1
ATOM 2372 O O . LYS A 1 296 ? -20.409 -13.147 -2.578 1.00 98.31 296 LYS A O 1
ATOM 2377 N N . GLU A 1 297 ? -19.278 -13.399 -0.646 1.00 97.81 297 GLU A N 1
ATOM 2378 C CA . GLU A 1 297 ? -20.443 -13.385 0.241 1.00 97.81 297 GLU A CA 1
ATOM 2379 C C . GLU A 1 297 ? -20.856 -11.976 0.667 1.00 97.81 297 GLU A C 1
ATOM 2381 O O . GLU A 1 297 ? -22.042 -11.744 0.895 1.00 97.81 297 GLU A O 1
ATOM 2386 N N . LEU A 1 298 ? -19.917 -11.024 0.738 1.00 97.44 298 LEU A N 1
ATOM 2387 C CA . LEU A 1 298 ? -20.193 -9.671 1.235 1.00 97.44 298 LEU A CA 1
ATOM 2388 C C . LEU A 1 298 ? -20.015 -8.603 0.156 1.00 97.44 298 LEU A C 1
ATOM 2390 O O . LEU A 1 298 ? -20.922 -7.810 -0.087 1.00 97.44 298 LEU A O 1
ATOM 2394 N N . ILE A 1 299 ? -18.873 -8.590 -0.532 1.00 98.19 299 ILE A N 1
ATOM 2395 C CA . ILE A 1 299 ? -18.536 -7.506 -1.466 1.00 98.19 299 ILE A CA 1
ATOM 2396 C C . ILE A 1 299 ? -19.344 -7.600 -2.764 1.00 98.19 299 ILE A C 1
ATOM 2398 O O . ILE A 1 299 ? -20.002 -6.633 -3.148 1.00 98.19 299 ILE A O 1
ATOM 2402 N N . VAL A 1 300 ? -19.350 -8.756 -3.434 1.00 98.31 300 VAL A N 1
ATOM 2403 C CA . VAL A 1 300 ? -20.060 -8.936 -4.713 1.00 98.31 300 VAL A CA 1
ATOM 2404 C C . VAL A 1 300 ? -21.562 -8.616 -4.606 1.00 98.31 300 VAL A C 1
ATOM 2406 O O . VAL A 1 300 ? -22.083 -7.941 -5.503 1.00 98.31 300 VAL A O 1
ATOM 2409 N N . PRO A 1 301 ? -22.300 -9.053 -3.563 1.00 98.12 301 PRO A N 1
ATOM 2410 C CA . PRO A 1 301 ? -23.701 -8.677 -3.390 1.00 98.12 301 PRO A CA 1
ATOM 2411 C C . PRO A 1 301 ? -23.922 -7.168 -3.261 1.00 98.12 301 PRO A C 1
ATOM 2413 O O . PRO A 1 301 ? -24.817 -6.641 -3.925 1.00 98.12 301 PRO A O 1
ATOM 2416 N N . GLU A 1 302 ? -23.110 -6.462 -2.471 1.00 97.88 302 GLU A N 1
ATOM 2417 C CA . GLU A 1 302 ? -23.242 -5.010 -2.292 1.00 97.88 302 GLU A CA 1
ATOM 2418 C C . GLU A 1 302 ? -22.853 -4.236 -3.560 1.00 97.88 302 GLU A C 1
ATOM 2420 O O . GLU A 1 302 ? -23.585 -3.337 -3.980 1.00 97.88 302 GLU A O 1
ATOM 2425 N N . LEU A 1 303 ? -21.787 -4.653 -4.256 1.00 97.50 303 LEU A N 1
ATOM 2426 C CA . LEU A 1 303 ? -21.418 -4.092 -5.560 1.00 97.50 303 LEU A CA 1
ATOM 2427 C C . LEU A 1 303 ? -22.555 -4.237 -6.577 1.00 97.50 303 LEU A C 1
ATOM 2429 O O . LEU A 1 303 ? -22.900 -3.287 -7.279 1.00 97.50 303 LEU A O 1
ATOM 2433 N N . LYS A 1 304 ? -23.207 -5.406 -6.634 1.00 96.69 304 LYS A N 1
ATOM 2434 C CA . LYS A 1 304 ? -24.369 -5.622 -7.512 1.00 96.69 304 LYS A CA 1
ATOM 2435 C C . LYS A 1 304 ? -25.526 -4.679 -7.191 1.00 96.69 304 LYS A C 1
ATOM 2437 O O . LYS A 1 304 ? -26.218 -4.272 -8.120 1.00 96.69 304 LYS A O 1
ATOM 2442 N N . LYS A 1 305 ? -25.760 -4.333 -5.921 1.00 95.50 305 LYS A N 1
ATOM 2443 C CA . LYS A 1 305 ? -26.812 -3.373 -5.546 1.00 95.50 305 LYS A CA 1
ATOM 2444 C C . LYS A 1 305 ? -26.485 -1.983 -6.084 1.00 95.50 305 LYS A C 1
ATOM 2446 O O . LYS A 1 305 ? -27.309 -1.402 -6.779 1.00 95.50 305 LYS A O 1
ATOM 2451 N N . ILE A 1 306 ? -25.272 -1.483 -5.849 1.00 93.62 306 ILE A N 1
ATOM 2452 C CA . ILE A 1 306 ? -24.905 -0.120 -6.263 1.00 93.62 306 ILE A CA 1
ATOM 2453 C C . ILE A 1 306 ? -24.723 0.041 -7.776 1.00 93.62 306 ILE A C 1
ATOM 2455 O O . ILE A 1 306 ? -24.891 1.153 -8.277 1.00 93.62 306 ILE A O 1
ATOM 2459 N N . ARG A 1 307 ? -24.401 -1.049 -8.489 1.00 94.19 307 ARG A N 1
ATOM 2460 C CA . ARG A 1 307 ? -24.307 -1.100 -9.957 1.00 94.19 307 ARG A CA 1
ATOM 2461 C C . ARG A 1 307 ? -25.672 -1.185 -10.638 1.00 94.19 307 ARG A C 1
ATOM 2463 O O . ARG A 1 307 ? -25.788 -0.753 -11.769 1.00 94.19 307 ARG A O 1
ATOM 2470 N N . LYS A 1 308 ? -26.694 -1.733 -9.968 1.00 83.12 308 LYS A N 1
ATOM 2471 C CA . LYS A 1 308 ? -28.086 -1.748 -10.461 1.00 83.12 308 LYS A CA 1
ATOM 2472 C C . LYS A 1 308 ? -28.813 -0.413 -10.273 1.00 83.12 308 LYS A C 1
ATOM 2474 O O . LYS A 1 308 ? -29.859 -0.214 -10.876 1.00 83.12 308 LYS A O 1
ATOM 2479 N N . CYS A 1 309 ? -28.301 0.453 -9.400 1.00 59.66 309 CYS A N 1
ATOM 2480 C CA . CYS A 1 309 ? -28.829 1.799 -9.169 1.00 59.66 309 CYS A CA 1
ATOM 2481 C C . CYS A 1 309 ? -28.218 2.861 -10.107 1.00 59.66 309 CYS A C 1
ATOM 2483 O O . CYS A 1 309 ? -28.453 4.047 -9.886 1.00 59.66 309 CYS A O 1
ATOM 2485 N N . ILE A 1 310 ? -27.404 2.445 -11.085 1.00 55.31 310 ILE A N 1
ATOM 2486 C CA . ILE A 1 310 ? -26.854 3.253 -12.186 1.00 55.31 310 ILE A CA 1
ATOM 2487 C C . ILE A 1 310 ? -27.491 2.726 -13.473 1.00 55.31 310 ILE A C 1
ATOM 2489 O O . ILE A 1 310 ? -27.867 3.560 -14.321 1.00 55.31 310 ILE A O 1
#

Secondary structure (DSSP, 8-state):
-PPPPTTSBPTTTT-SBGGGTHHHHHTS--PPPTTS-HHHHHHHHHHTT--TTSTTGGGSHHHHHHHHH-TTHHHHHHHHHHH----HHHHHHHHHHHHHHHHHHHHHHHHHT--S-HHHHHHHHHHHHHHTT---EEEEEEEEEEPPGGGTPPPEEE-SB-S-TT-S-SEEEEEETTEEEEESSGGGS--SSSGGGGS-S-EEES--EEE---HHHHB-HHHHHHHHHTT--HHHHHHHH-SSHHHHHHHS-EEEEEETTEEEEEEEEEEE---S-TTT--S--BTTB-HHHHIIIIIHHHHHHHHHT-

InterPro domains:
  IPR004027 SEC-C motif [PF02810] (6-23)

pLDDT: mean 92.56, std 9.79, range [43.0, 98.81]

Radius of gyration: 21.84 Å; chains: 1; bounding box: 72×37×58 Å